Protein AF-A0A0S8GNN4-F1 (afdb_monomer_lite)

Secondary structure (DSSP, 8-state):
---TTSPPTT--SS--HHHHHHHHHHHHHHHHTT-S-TTHHHHHHHHHHHHHHHHHHHHTT-HHHHHHHHHHGGGGTTTT--HHHHHHHHHHHHHHHHHHHHHHHHTPSP--TTTS--HHHHHHHHHHHTT-S-TTGGGG-TTS------HHHHHHHHHHHHHHHHHHHHHHT-TTHHHHHHHHHHHHHHHHHHHHHHTTEE-SS-HHHHHHTT----TTTTHHHHHHHHHHHHHHHHHHHTTT-SS-HHHHHHHHHHHHHHHHHHSSPPHHHHHHH---EEPPPPPP-

pLDDT: mean 90.46, std 10.51, range [43.47, 98.31]

Foldseek 3Di:
DDAQPDADPVGDLADDPVNVVVLVVQLVVCVVVVHPCSLVSLLVVLVVSLVVLLVVCVVVVVVVLNLVLLLQQLQLCPPPNDSVSNSVSSVVNSVSSVVVVSVVRNCPVPPDCVVVVPVVLVVVVVCLVVCVVDPPDSLLDPSPPFPQQPLVNLLSVLLSVLSVQVSVCSVVVPLCVLLVCLQCVLLVLLVVQLCLQPVQWAAPADPVRCVVVVVNDDPQACLSNVLSVVLNCLSCVLVVCPPVDPDDSSVSSSVSSSVSSSSSNPPDDGSNCCSNRPPTDGDRPDPDD

Structure (mmCIF, N/CA/C/O backbone):
data_AF-A0A0S8GNN4-F1
#
_entry.id   AF-A0A0S8GNN4-F1
#
loop_
_atom_site.group_PDB
_atom_site.id
_atom_site.type_symbol
_atom_site.label_atom_id
_atom_site.label_alt_id
_atom_site.label_comp_id
_atom_site.label_asym_id
_atom_site.label_entity_id
_atom_site.label_seq_id
_atom_site.pdbx_PDB_ins_code
_atom_site.Cartn_x
_atom_site.Cartn_y
_atom_site.Cartn_z
_atom_site.occupancy
_atom_site.B_iso_or_equiv
_atom_site.auth_seq_id
_atom_site.auth_comp_id
_atom_site.auth_asym_id
_atom_site.auth_atom_id
_atom_site.pdbx_PDB_model_num
ATOM 1 N N . PRO A 1 1 ? -23.811 -6.336 -27.717 1.00 81.56 1 PRO A N 1
ATOM 2 C CA . PRO A 1 1 ? -22.992 -6.477 -26.484 1.00 81.56 1 PRO A CA 1
ATOM 3 C C . PRO A 1 1 ? -21.562 -6.869 -26.868 1.00 81.56 1 PRO A C 1
ATOM 5 O O . PRO A 1 1 ? -21.395 -7.689 -27.770 1.00 81.56 1 PRO A O 1
ATOM 8 N N . TRP A 1 2 ? -20.552 -6.267 -26.237 1.00 89.12 2 TRP A N 1
ATOM 9 C CA . TRP A 1 2 ? -19.150 -6.636 -26.465 1.00 89.12 2 TRP A CA 1
ATOM 10 C C . TRP A 1 2 ? -18.877 -8.078 -25.992 1.00 89.12 2 TRP A C 1
ATOM 12 O O . TRP A 1 2 ? -19.598 -8.602 -25.143 1.00 89.12 2 TRP A O 1
ATOM 22 N N . ARG A 1 3 ? -17.871 -8.746 -26.566 1.00 90.56 3 ARG A N 1
ATOM 23 C CA . ARG A 1 3 ? -17.426 -10.091 -26.163 1.00 90.56 3 ARG A CA 1
ATOM 24 C C . ARG A 1 3 ? -15.903 -10.136 -26.136 1.00 90.56 3 ARG A C 1
ATOM 26 O O . ARG A 1 3 ? -15.259 -9.479 -26.955 1.00 90.56 3 ARG A O 1
ATOM 33 N N . PHE A 1 4 ? -15.344 -10.947 -25.240 1.00 91.69 4 PHE A N 1
ATOM 34 C CA . PHE A 1 4 ? -13.899 -11.142 -25.158 1.00 91.69 4 PHE A CA 1
ATOM 35 C C . PHE A 1 4 ? -13.310 -11.550 -26.520 1.00 91.69 4 PHE A C 1
ATOM 37 O O . PHE A 1 4 ? -13.878 -12.380 -27.229 1.00 91.69 4 PHE A O 1
ATOM 44 N N . GLY A 1 5 ? -12.185 -10.935 -26.894 1.00 91.44 5 GLY A N 1
ATOM 45 C CA . GLY A 1 5 ? -11.524 -11.133 -28.190 1.00 91.44 5 GLY A CA 1
ATOM 46 C C . GLY A 1 5 ? -12.016 -10.225 -29.325 1.00 91.44 5 GLY A C 1
ATOM 47 O O . GLY A 1 5 ? -11.421 -10.230 -30.399 1.00 91.44 5 GLY A O 1
ATOM 48 N N . LYS A 1 6 ? -13.068 -9.421 -29.118 1.00 94.12 6 LYS A N 1
ATOM 49 C CA . LYS A 1 6 ? -13.464 -8.356 -30.055 1.00 94.12 6 LYS A CA 1
ATOM 50 C C . LYS A 1 6 ? -12.838 -7.014 -29.651 1.00 94.12 6 LYS A C 1
ATOM 52 O O . LYS A 1 6 ? -12.589 -6.808 -28.460 1.00 94.12 6 LYS A O 1
ATOM 57 N N . PRO A 1 7 ? -12.593 -6.089 -30.600 1.00 93.38 7 PRO A N 1
ATOM 58 C CA . PRO A 1 7 ? -12.101 -4.755 -30.266 1.00 93.38 7 PRO A CA 1
ATOM 59 C C . PRO A 1 7 ? -13.066 -4.056 -29.304 1.00 93.38 7 PRO A C 1
ATOM 61 O O . PRO A 1 7 ? -14.285 -4.229 -29.390 1.00 93.38 7 PRO A O 1
ATOM 64 N N . LEU A 1 8 ? -12.511 -3.313 -28.348 1.00 93.19 8 LEU A N 1
ATOM 65 C CA . LEU A 1 8 ? -13.301 -2.511 -27.421 1.00 93.19 8 LEU A CA 1
ATOM 66 C C . LEU A 1 8 ? -13.931 -1.325 -28.170 1.00 93.19 8 LEU A C 1
ATOM 68 O O . LEU A 1 8 ? -13.295 -0.766 -29.064 1.00 93.19 8 LEU A O 1
ATOM 72 N N . PRO A 1 9 ? -15.155 -0.910 -27.802 1.00 92.25 9 PRO A N 1
ATOM 73 C CA . PRO A 1 9 ? -15.885 0.133 -28.525 1.00 92.25 9 PRO A CA 1
ATOM 74 C C . PRO A 1 9 ? -15.213 1.511 -28.453 1.00 92.25 9 PRO A C 1
ATOM 76 O O . PRO A 1 9 ? -15.378 2.310 -29.363 1.00 92.25 9 PRO A O 1
ATOM 79 N N . LEU A 1 10 ? -14.445 1.779 -27.392 1.00 93.69 10 LEU A N 1
ATOM 80 C CA . LEU A 1 10 ? -13.721 3.040 -27.186 1.00 93.69 10 LEU A CA 1
ATOM 81 C C . LEU A 1 10 ? -12.248 2.962 -27.619 1.00 93.69 10 LEU A C 1
ATOM 83 O O . LEU A 1 10 ? -11.465 3.848 -27.295 1.00 93.69 10 LEU A O 1
ATOM 87 N N . GLY A 1 11 ? -11.867 1.903 -28.335 1.00 94.12 11 GLY A N 1
ATOM 88 C CA . GLY A 1 11 ? -10.494 1.683 -28.772 1.00 94.12 11 GLY A CA 1
ATOM 89 C C . GLY A 1 11 ? -9.673 0.776 -27.845 1.00 94.12 11 GLY A C 1
ATOM 90 O O . GLY A 1 11 ? -10.156 0.299 -26.813 1.00 94.12 11 GLY A O 1
ATOM 91 N N . PRO A 1 12 ? -8.438 0.453 -28.256 1.00 94.38 12 PRO A N 1
ATOM 92 C CA . PRO A 1 12 ? -7.569 -0.485 -27.561 1.00 94.38 12 PRO A CA 1
ATOM 93 C C . PRO A 1 12 ? -7.047 0.098 -26.243 1.00 94.38 12 PRO A C 1
ATOM 95 O O . PRO A 1 12 ? -6.698 1.264 -26.141 1.00 94.38 12 PRO A O 1
ATOM 98 N N . VAL A 1 13 ? -6.969 -0.761 -25.230 1.00 93.81 13 VAL A N 1
ATOM 99 C CA . VAL A 1 13 ? -6.397 -0.465 -23.899 1.00 93.81 13 VAL A CA 1
ATOM 100 C C . VAL A 1 13 ? -4.964 -0.991 -23.743 1.00 93.81 13 VAL A C 1
ATOM 102 O O . VAL A 1 13 ? -4.378 -0.914 -22.668 1.00 93.81 13 VAL A O 1
ATOM 105 N N . HIS A 1 14 ? -4.426 -1.578 -24.809 1.00 94.19 14 HIS A N 1
ATOM 106 C CA . HIS A 1 14 ? -3.069 -2.098 -24.905 1.00 94.19 14 HIS A CA 1
ATOM 107 C C . HIS A 1 14 ? -2.317 -1.323 -25.983 1.00 94.19 14 HIS A C 1
ATOM 109 O O . HIS A 1 14 ? -2.940 -0.753 -26.877 1.00 94.19 14 HIS A O 1
ATOM 115 N N . LEU A 1 15 ? -0.991 -1.363 -25.902 1.00 95.44 15 LEU A N 1
ATOM 116 C CA . LEU A 1 15 ? -0.087 -0.802 -26.894 1.00 95.44 15 LEU A CA 1
ATOM 117 C C . LEU A 1 15 ? -0.423 -1.290 -28.302 1.00 95.44 15 LEU A C 1
ATOM 119 O O . LEU A 1 15 ? -0.449 -2.498 -28.558 1.00 95.44 15 LEU A O 1
ATOM 123 N N . VAL A 1 16 ? -0.641 -0.341 -29.206 1.00 96.62 16 VAL A N 1
ATOM 124 C CA . VAL A 1 16 ? -0.813 -0.593 -30.638 1.00 96.62 16 VAL A CA 1
ATOM 125 C C . VAL A 1 16 ? 0.427 -0.189 -31.429 1.00 96.62 16 VAL A C 1
ATOM 127 O O . VAL A 1 16 ? 1.313 0.503 -30.941 1.00 96.62 16 VAL A O 1
ATOM 130 N N . TRP A 1 17 ? 0.495 -0.595 -32.696 1.00 96.50 17 TRP A N 1
ATOM 131 C CA . TRP A 1 17 ? 1.616 -0.247 -33.576 1.00 96.50 17 TRP A CA 1
ATOM 132 C C . TRP A 1 17 ? 1.835 1.263 -33.729 1.00 96.50 17 TRP A C 1
ATOM 134 O O . TRP A 1 17 ? 2.973 1.693 -33.884 1.00 96.50 17 TRP A O 1
ATOM 144 N N . VAL A 1 18 ? 0.769 2.066 -33.640 1.00 97.06 18 VAL A N 1
ATOM 145 C CA . VAL A 1 18 ? 0.865 3.535 -33.660 1.00 97.06 18 VAL A CA 1
ATOM 146 C C . VAL A 1 18 ? 1.665 4.044 -32.461 1.00 97.06 18 VAL A C 1
ATOM 148 O O . VAL A 1 18 ? 2.547 4.877 -32.633 1.00 97.06 18 VAL A O 1
ATOM 151 N N . ASP A 1 19 ? 1.427 3.490 -31.272 1.00 96.69 19 ASP A N 1
ATOM 152 C CA . ASP A 1 19 ? 2.171 3.832 -30.059 1.00 96.69 19 ASP A CA 1
ATOM 153 C C . ASP A 1 19 ? 3.659 3.506 -30.214 1.00 96.69 19 ASP A C 1
ATOM 155 O O . ASP A 1 19 ? 4.520 4.323 -29.893 1.00 96.69 19 ASP A O 1
ATOM 159 N N . LEU A 1 20 ? 3.966 2.327 -30.767 1.00 95.75 20 LEU A N 1
ATOM 160 C CA . LEU A 1 20 ? 5.343 1.911 -31.028 1.00 95.75 20 LEU A CA 1
ATOM 161 C C . LEU A 1 20 ? 6.033 2.836 -32.038 1.00 95.75 20 LEU A C 1
ATOM 163 O O . LEU A 1 20 ? 7.201 3.168 -31.855 1.00 95.75 20 LEU A O 1
ATOM 167 N N . ALA A 1 21 ? 5.319 3.276 -33.077 1.00 97.69 21 ALA A N 1
ATOM 168 C CA . ALA A 1 21 ? 5.843 4.222 -34.057 1.00 97.69 21 ALA A CA 1
ATOM 169 C C . ALA A 1 21 ? 6.133 5.593 -33.426 1.00 97.69 21 ALA A C 1
ATOM 171 O O . ALA A 1 21 ? 7.185 6.170 -33.692 1.00 97.69 21 ALA A O 1
ATOM 172 N N . VAL A 1 22 ? 5.246 6.088 -32.554 1.00 97.81 22 VAL A N 1
ATOM 173 C CA . VAL A 1 22 ? 5.450 7.349 -31.821 1.00 97.81 22 VAL A CA 1
ATOM 174 C C . VAL A 1 22 ? 6.657 7.247 -30.891 1.00 97.81 22 VAL A C 1
ATOM 176 O O . VAL A 1 22 ? 7.541 8.099 -30.948 1.00 97.81 22 VAL A O 1
ATOM 179 N N . VAL A 1 23 ? 6.742 6.190 -30.076 1.00 97.44 23 VAL A N 1
ATOM 180 C CA . VAL A 1 23 ? 7.890 5.973 -29.180 1.00 97.44 23 VAL A CA 1
ATOM 181 C C . VAL A 1 23 ? 9.179 5.812 -29.983 1.00 97.44 23 VAL A C 1
ATOM 183 O O . VAL A 1 23 ? 10.174 6.445 -29.653 1.00 97.44 23 VAL A O 1
ATOM 186 N N . GLY A 1 24 ? 9.155 5.0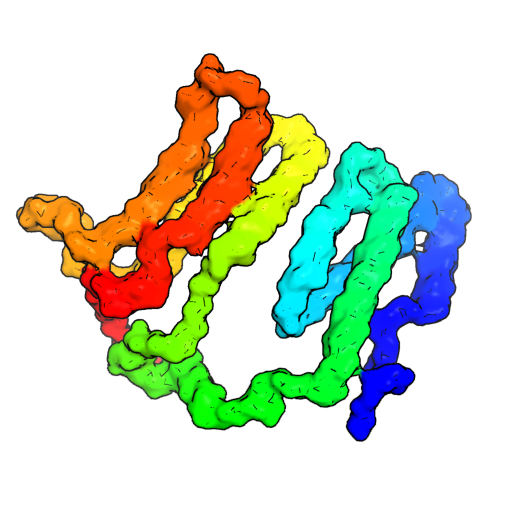40 -31.073 1.00 97.19 24 GLY A N 1
ATOM 187 C CA . GLY A 1 24 ? 10.302 4.857 -31.961 1.00 97.19 24 GLY A CA 1
ATOM 188 C C . GLY A 1 24 ? 10.779 6.167 -32.589 1.00 97.19 24 GLY A C 1
ATOM 189 O O . GLY A 1 24 ? 11.976 6.441 -32.581 1.00 97.19 24 GLY A O 1
ATOM 190 N N . ALA A 1 25 ? 9.860 7.013 -33.063 1.00 97.88 25 ALA A N 1
ATOM 191 C CA . ALA A 1 25 ? 10.191 8.334 -33.595 1.00 97.88 25 ALA A CA 1
ATOM 192 C C . ALA A 1 25 ? 10.804 9.250 -32.522 1.00 97.88 25 ALA A C 1
ATOM 194 O O . ALA A 1 25 ? 11.801 9.916 -32.790 1.00 97.88 25 ALA A O 1
ATOM 195 N N . LEU A 1 26 ? 10.264 9.245 -31.298 1.00 97.12 26 LEU A N 1
ATOM 196 C CA . LEU A 1 26 ? 10.821 10.006 -30.173 1.00 97.12 26 LEU A CA 1
ATOM 197 C C . LEU A 1 26 ? 12.205 9.492 -29.756 1.00 97.12 26 LEU A C 1
ATOM 199 O O . LEU A 1 26 ? 13.094 10.287 -29.464 1.00 97.12 26 LEU A O 1
ATOM 203 N N . THR A 1 27 ? 12.408 8.177 -29.754 1.00 96.06 27 THR A N 1
ATOM 204 C CA . THR A 1 27 ? 13.703 7.547 -29.478 1.00 96.06 27 THR A CA 1
ATOM 205 C C . THR A 1 27 ? 14.735 7.901 -30.551 1.00 96.06 27 THR A C 1
ATOM 207 O O . THR A 1 27 ? 15.857 8.269 -30.211 1.00 96.06 27 THR A O 1
ATOM 210 N N . LEU A 1 28 ? 14.362 7.869 -31.836 1.00 96.62 28 LEU A N 1
ATOM 211 C CA . LEU A 1 28 ? 15.229 8.309 -32.937 1.00 96.62 28 LEU A CA 1
ATOM 212 C C . LEU A 1 28 ? 15.561 9.802 -32.842 1.00 96.62 28 LEU A C 1
ATOM 214 O O . LEU A 1 28 ? 16.705 10.190 -33.067 1.00 96.62 28 LEU A O 1
ATOM 218 N N . LEU A 1 29 ? 14.589 10.632 -32.459 1.00 96.25 29 LEU A N 1
ATOM 219 C CA . LEU A 1 29 ? 14.815 12.052 -32.207 1.00 96.25 29 LEU A CA 1
ATOM 220 C C . LEU A 1 29 ? 15.822 12.253 -31.063 1.00 96.25 29 LEU A C 1
ATOM 222 O O . LEU A 1 29 ? 16.772 13.012 -31.223 1.00 96.25 29 LEU A O 1
ATOM 226 N N . MET A 1 30 ? 15.671 11.543 -29.940 1.00 95.94 30 MET A N 1
ATOM 227 C CA . MET A 1 30 ? 16.633 11.601 -28.828 1.00 95.94 30 MET A CA 1
ATOM 228 C C . MET A 1 30 ? 18.035 11.157 -29.251 1.00 95.94 30 MET A C 1
ATOM 230 O O . MET A 1 30 ? 19.014 11.786 -28.858 1.00 95.94 30 MET A O 1
ATOM 234 N N . TYR A 1 31 ? 18.127 10.123 -30.090 1.00 95.62 31 TYR A N 1
ATOM 235 C CA . TYR A 1 31 ? 19.393 9.679 -30.668 1.00 95.62 31 TYR A CA 1
ATOM 236 C C . TYR A 1 31 ? 20.033 10.764 -31.546 1.00 95.62 31 TYR A C 1
ATOM 238 O O . TYR A 1 31 ? 21.230 10.994 -31.449 1.00 95.62 31 TYR A O 1
ATOM 246 N N . SER A 1 32 ? 19.243 11.488 -32.349 1.00 95.19 32 SER A N 1
ATOM 247 C CA . SER A 1 32 ? 19.757 12.546 -33.236 1.00 95.19 32 SER A CA 1
ATOM 248 C C . SER A 1 32 ? 20.310 13.780 -32.513 1.00 95.19 32 SER A C 1
ATOM 250 O O . SER A 1 32 ? 21.057 14.549 -33.109 1.00 95.19 32 SER A O 1
ATOM 252 N N . VAL A 1 33 ? 19.944 13.977 -31.243 1.00 95.06 33 VAL A N 1
ATOM 253 C CA . VAL A 1 33 ? 20.406 15.101 -30.409 1.00 95.06 33 VAL A CA 1
ATOM 254 C C . VAL A 1 33 ? 21.622 14.688 -29.554 1.00 95.06 33 VAL A C 1
ATOM 256 O O . VAL A 1 33 ? 22.009 15.419 -28.649 1.00 95.06 33 VAL A O 1
ATOM 259 N N . ASP A 1 34 ? 22.222 13.516 -29.813 1.00 87.69 34 ASP A N 1
ATOM 260 C CA . ASP A 1 34 ? 23.338 12.938 -29.039 1.00 87.69 34 ASP A CA 1
ATOM 261 C C . ASP A 1 34 ? 23.069 12.904 -27.521 1.00 87.69 34 ASP A C 1
ATOM 263 O O . ASP A 1 34 ? 23.965 13.016 -26.680 1.00 87.69 34 ASP A O 1
ATOM 267 N N . MET A 1 35 ? 21.800 12.734 -27.141 1.00 84.19 35 MET A N 1
ATOM 268 C CA . MET A 1 35 ? 21.418 12.620 -25.740 1.00 84.19 35 MET A CA 1
ATOM 269 C C . MET A 1 35 ? 21.773 11.222 -25.231 1.00 84.19 35 MET A C 1
ATOM 271 O O . MET A 1 35 ? 21.308 10.219 -25.769 1.00 84.19 35 MET A O 1
ATOM 275 N N . PHE A 1 36 ? 22.507 11.147 -24.118 1.00 87.31 36 PHE A N 1
ATOM 276 C CA . PHE A 1 36 ? 22.907 9.895 -23.451 1.00 87.31 36 PHE A CA 1
ATOM 277 C C . PHE A 1 36 ? 21.738 9.022 -22.937 1.00 87.31 36 PHE A C 1
ATOM 279 O O . PHE A 1 36 ? 21.972 7.984 -22.325 1.00 8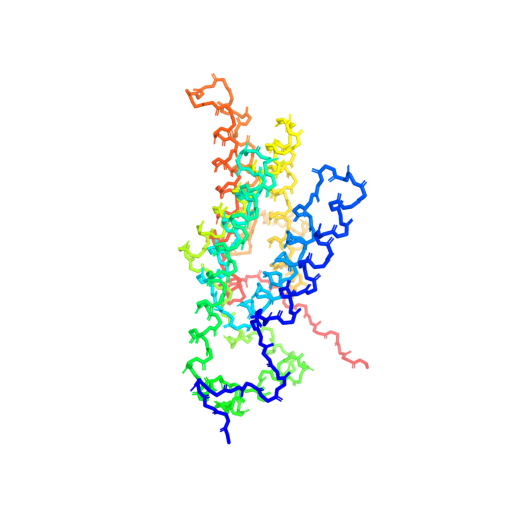7.31 36 PHE A O 1
ATOM 286 N N . TYR A 1 37 ? 20.484 9.421 -23.166 1.00 91.94 37 TYR A N 1
ATOM 287 C CA . TYR A 1 37 ? 19.288 8.856 -22.541 1.00 91.94 37 TYR A CA 1
ATOM 288 C C . TYR A 1 37 ? 18.207 8.474 -23.564 1.00 91.94 37 TYR A C 1
ATOM 290 O O . TYR A 1 37 ? 17.041 8.871 -23.463 1.00 91.94 37 TYR A O 1
ATOM 298 N N . VAL A 1 38 ? 18.606 7.699 -24.568 1.00 95.69 38 VAL A N 1
ATOM 299 C CA . VAL A 1 38 ? 17.769 7.267 -25.702 1.00 95.69 38 VAL A CA 1
ATOM 300 C C . VAL A 1 38 ? 16.556 6.431 -25.247 1.00 95.69 38 VAL A C 1
ATOM 302 O O . VAL A 1 38 ? 15.518 6.408 -25.911 1.00 95.69 38 VAL A O 1
ATOM 305 N N . GLU A 1 39 ? 16.639 5.790 -24.079 1.00 95.81 39 GLU A N 1
ATOM 306 C CA . GLU A 1 39 ? 15.595 4.947 -23.488 1.00 95.81 39 GLU A CA 1
ATOM 307 C C . GLU A 1 39 ? 14.470 5.737 -22.788 1.00 95.81 39 GLU A C 1
ATOM 309 O O . GLU A 1 39 ? 13.404 5.172 -22.521 1.00 95.81 39 GLU A O 1
ATOM 314 N N . LEU A 1 40 ? 14.655 7.034 -22.495 1.00 95.56 40 LEU A N 1
ATOM 315 C CA . LEU A 1 40 ? 13.687 7.828 -21.719 1.00 95.56 40 LEU A CA 1
ATOM 316 C C . LEU A 1 40 ? 12.279 7.893 -22.330 1.00 95.56 40 LEU A C 1
ATOM 318 O O . LEU A 1 40 ? 11.319 7.738 -21.566 1.00 95.56 40 LEU A O 1
ATOM 322 N N . PRO A 1 41 ? 12.089 8.079 -23.653 1.00 97.12 41 PRO A N 1
ATOM 323 C CA . PRO A 1 41 ? 10.752 8.061 -24.243 1.00 97.12 41 PRO A CA 1
ATOM 324 C C . PRO A 1 41 ? 10.019 6.740 -23.984 1.00 97.12 41 PRO A C 1
ATOM 326 O O . PRO A 1 41 ? 8.853 6.744 -23.602 1.00 97.12 41 PRO A O 1
ATOM 329 N N . ALA A 1 42 ? 10.711 5.605 -24.103 1.00 97.31 42 ALA A N 1
ATOM 330 C CA . ALA A 1 42 ? 10.112 4.295 -23.860 1.00 97.31 42 ALA A CA 1
ATOM 331 C C . ALA A 1 42 ? 9.791 4.074 -22.371 1.00 97.31 42 ALA A C 1
ATOM 333 O O . ALA A 1 42 ? 8.705 3.601 -22.034 1.00 97.31 42 ALA A O 1
ATOM 334 N N . ILE A 1 43 ? 10.704 4.463 -21.473 1.00 97.25 43 ILE A N 1
ATOM 335 C CA . ILE A 1 43 ? 10.516 4.367 -20.017 1.00 97.25 43 ILE A CA 1
ATOM 336 C C . ILE A 1 43 ? 9.323 5.212 -19.560 1.00 97.25 43 ILE A C 1
ATOM 338 O O . ILE A 1 43 ? 8.435 4.707 -18.872 1.00 97.25 43 ILE A O 1
ATOM 342 N N . THR A 1 44 ? 9.278 6.488 -19.955 1.00 96.69 44 THR A N 1
ATOM 343 C CA . THR A 1 44 ? 8.197 7.418 -19.577 1.00 96.69 44 THR A CA 1
ATOM 344 C C . THR A 1 44 ? 6.844 6.937 -20.085 1.00 96.69 44 THR A C 1
ATOM 346 O O . THR A 1 44 ? 5.856 6.952 -19.346 1.00 96.69 44 THR A O 1
ATOM 349 N N . PHE A 1 45 ? 6.812 6.427 -21.313 1.00 97.19 45 PHE A N 1
ATOM 350 C CA . PHE A 1 45 ? 5.611 5.877 -21.915 1.00 97.19 45 PHE A CA 1
ATOM 351 C C . PHE A 1 45 ? 5.103 4.626 -21.179 1.00 97.19 45 PHE A C 1
ATOM 353 O O . PHE A 1 45 ? 3.934 4.573 -20.787 1.00 97.19 45 PHE A O 1
ATOM 360 N N . LEU A 1 46 ? 5.976 3.650 -20.898 1.00 97.75 46 LEU A N 1
ATOM 361 C CA . LEU A 1 46 ? 5.606 2.446 -20.140 1.00 97.75 46 LEU A CA 1
ATOM 362 C C . LEU A 1 46 ? 5.154 2.771 -18.712 1.00 97.75 46 LEU A C 1
ATOM 364 O O . LEU A 1 46 ? 4.182 2.180 -18.235 1.00 97.75 46 LEU A O 1
ATOM 368 N N . LEU A 1 47 ? 5.806 3.725 -18.041 1.00 97.44 47 LEU A N 1
ATOM 369 C CA . LEU A 1 47 ? 5.392 4.193 -16.716 1.00 97.44 47 LEU A CA 1
ATOM 370 C C . LEU A 1 47 ? 3.970 4.762 -16.734 1.00 97.44 47 LEU A C 1
ATOM 372 O O . LEU A 1 47 ? 3.170 4.408 -15.865 1.00 97.44 47 LEU A O 1
ATOM 376 N N . GLY A 1 48 ? 3.629 5.577 -17.738 1.00 96.81 48 GLY A N 1
ATOM 377 C CA . GLY A 1 48 ? 2.273 6.102 -17.917 1.00 96.81 48 GLY A CA 1
ATOM 378 C C . GLY A 1 48 ? 1.232 4.987 -18.065 1.00 96.81 48 GLY A C 1
ATOM 379 O O . GLY A 1 48 ? 0.212 4.984 -17.369 1.00 96.81 48 GLY A O 1
ATOM 380 N N . PHE A 1 49 ? 1.518 3.979 -18.894 1.00 96.00 49 PHE A N 1
ATOM 381 C CA . PHE A 1 49 ? 0.632 2.821 -19.057 1.00 96.00 49 PHE A CA 1
ATOM 382 C C . PHE A 1 49 ? 0.481 2.010 -17.769 1.00 96.00 49 PHE A C 1
ATOM 384 O O . PHE A 1 49 ? -0.646 1.683 -17.383 1.00 96.00 49 PHE A O 1
ATOM 391 N N . ILE A 1 50 ? 1.584 1.688 -17.091 1.00 97.62 50 ILE A N 1
ATOM 392 C CA . ILE A 1 50 ? 1.559 0.927 -15.834 1.00 97.62 50 ILE A CA 1
ATOM 393 C C . ILE A 1 50 ? 0.788 1.698 -14.760 1.00 97.62 50 ILE A C 1
ATOM 395 O O . ILE A 1 50 ? -0.010 1.095 -14.042 1.00 97.62 50 ILE A O 1
ATOM 399 N N . PHE A 1 51 ? 0.946 3.021 -14.685 1.00 97.25 51 PHE A N 1
ATOM 400 C CA . PHE A 1 51 ? 0.190 3.868 -13.765 1.00 97.25 51 PHE A CA 1
ATOM 401 C C . PHE A 1 51 ? -1.323 3.790 -14.020 1.00 97.25 51 PHE A C 1
ATOM 403 O O . PHE A 1 51 ? -2.096 3.529 -13.094 1.00 97.25 51 PHE A O 1
ATOM 410 N N . CYS A 1 52 ? -1.756 3.908 -15.279 1.00 96.56 52 CYS A N 1
ATOM 411 C CA . CYS A 1 52 ? -3.162 3.726 -15.650 1.00 96.56 52 CYS A CA 1
ATOM 412 C C . CYS A 1 52 ? -3.686 2.325 -15.279 1.00 96.56 52 CYS A 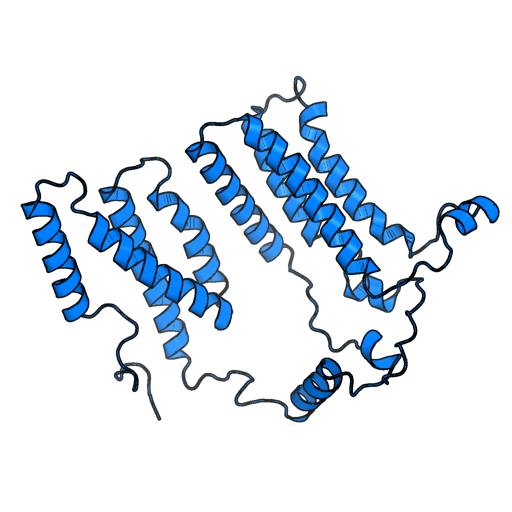C 1
ATOM 414 O O . CYS A 1 52 ? -4.793 2.194 -14.751 1.00 96.56 52 CYS A O 1
ATOM 416 N N . HIS A 1 53 ? -2.885 1.274 -15.486 1.00 95.94 53 HIS A N 1
ATOM 417 C CA . HIS A 1 53 ? -3.254 -0.092 -15.097 1.00 95.94 53 HIS A CA 1
ATOM 418 C C . HIS A 1 53 ? -3.333 -0.274 -13.576 1.00 95.94 53 HIS A C 1
ATOM 420 O O . HIS A 1 53 ? -4.232 -0.961 -13.093 1.00 95.94 53 HIS A O 1
ATOM 426 N N . LEU A 1 54 ? -2.442 0.357 -12.805 1.00 96.69 54 LEU A N 1
ATOM 427 C CA . LEU A 1 54 ? -2.505 0.355 -11.342 1.00 96.69 54 LEU A CA 1
ATOM 428 C C . LEU A 1 54 ? -3.821 0.965 -10.853 1.00 96.69 54 LEU A C 1
ATOM 430 O O . LEU A 1 54 ? -4.502 0.350 -10.029 1.00 96.69 54 LEU A O 1
ATOM 434 N N . LEU A 1 55 ? -4.225 2.115 -11.404 1.00 96.19 55 LEU A N 1
ATOM 435 C CA . LEU A 1 55 ? -5.523 2.726 -11.100 1.00 96.19 55 LEU A CA 1
ATOM 436 C C . LEU A 1 55 ? -6.681 1.793 -11.469 1.00 96.19 55 LEU A C 1
ATOM 438 O O . LEU A 1 55 ? -7.583 1.575 -10.656 1.00 96.19 55 LEU A O 1
ATOM 442 N N . ALA A 1 56 ? -6.629 1.169 -12.648 1.00 94.69 56 ALA A N 1
ATOM 443 C CA . ALA A 1 56 ? -7.632 0.192 -13.059 1.00 94.69 56 ALA A CA 1
ATOM 444 C C . ALA A 1 56 ? -7.706 -1.006 -12.092 1.00 94.69 56 ALA A C 1
ATOM 446 O O . ALA A 1 56 ? -8.802 -1.451 -11.747 1.00 94.69 56 ALA A O 1
ATOM 447 N N . PHE A 1 57 ? -6.579 -1.515 -11.587 1.00 95.69 57 PHE A N 1
ATOM 448 C CA . PHE A 1 57 ? -6.564 -2.613 -10.613 1.00 95.69 57 PHE A CA 1
ATOM 449 C C . PHE A 1 57 ? -7.075 -2.218 -9.231 1.00 95.69 57 PHE A C 1
ATOM 451 O O . PHE A 1 57 ? -7.732 -3.039 -8.584 1.00 95.69 57 PHE A O 1
ATOM 458 N N . ILE A 1 58 ? -6.847 -0.975 -8.799 1.00 94.00 58 ILE A N 1
ATOM 459 C CA . ILE A 1 58 ? -7.455 -0.429 -7.578 1.00 94.00 58 ILE A CA 1
ATOM 460 C C . ILE A 1 58 ? -8.980 -0.405 -7.730 1.00 94.00 58 ILE A C 1
ATOM 462 O O . ILE A 1 58 ? -9.694 -0.956 -6.888 1.00 94.00 58 ILE A O 1
ATOM 466 N N . LEU A 1 59 ? -9.482 0.161 -8.833 1.00 91.62 59 LEU A N 1
ATOM 467 C CA . LEU A 1 59 ? -10.920 0.279 -9.098 1.00 91.62 59 LEU A CA 1
ATOM 468 C C . LEU A 1 59 ? -11.598 -1.090 -9.242 1.00 91.62 59 LEU A C 1
ATOM 470 O O . LEU A 1 59 ? -12.678 -1.317 -8.698 1.00 91.62 59 LEU A O 1
ATOM 474 N N . THR A 1 60 ? -10.935 -2.032 -9.914 1.00 91.06 60 THR A N 1
ATOM 475 C CA . THR A 1 60 ? -11.444 -3.397 -10.139 1.00 91.06 60 THR A CA 1
ATOM 476 C C . THR A 1 60 ? -11.134 -4.370 -8.996 1.00 91.06 60 THR A C 1
ATOM 478 O O . THR A 1 60 ? -11.493 -5.544 -9.072 1.00 91.06 60 THR A O 1
ATOM 481 N N . ARG A 1 61 ? -10.497 -3.899 -7.911 1.00 91.62 61 ARG A N 1
ATOM 482 C CA . ARG A 1 61 ? -10.140 -4.678 -6.707 1.00 91.62 61 ARG A CA 1
ATOM 483 C C . ARG A 1 61 ? -9.292 -5.925 -6.993 1.00 91.62 61 ARG A C 1
ATOM 485 O O . ARG A 1 61 ? -9.366 -6.925 -6.275 1.00 91.62 61 ARG A O 1
ATOM 492 N N . GLN A 1 62 ? -8.441 -5.864 -8.012 1.00 94.44 62 GLN A N 1
ATOM 493 C CA . GLN A 1 62 ? -7.546 -6.954 -8.401 1.00 94.44 62 GLN A CA 1
ATOM 494 C C . GLN A 1 62 ? -6.256 -6.954 -7.572 1.00 94.44 62 GLN A C 1
ATOM 496 O O . GLN A 1 62 ? -5.167 -6.655 -8.059 1.00 94.44 62 GLN A O 1
ATOM 501 N N . PHE A 1 63 ? -6.389 -7.320 -6.294 1.00 94.94 63 PHE A N 1
ATOM 502 C CA . PHE A 1 63 ? -5.322 -7.188 -5.297 1.00 94.94 63 PHE A CA 1
ATOM 503 C C . PHE A 1 63 ? -4.005 -7.878 -5.690 1.00 94.94 63 PHE A C 1
ATOM 505 O O . PHE A 1 63 ? -2.942 -7.306 -5.492 1.00 94.94 63 PHE A O 1
ATOM 512 N N . VAL A 1 64 ? -4.057 -9.082 -6.272 1.00 96.69 64 VAL A N 1
ATOM 513 C CA . VAL A 1 64 ? -2.841 -9.844 -6.615 1.00 96.69 64 VAL A CA 1
ATOM 514 C C . VAL A 1 64 ? -2.007 -9.127 -7.679 1.00 96.69 64 VAL A C 1
ATOM 516 O O . VAL A 1 64 ? -0.811 -8.942 -7.484 1.00 96.69 64 VAL A O 1
ATOM 519 N N . PHE A 1 65 ? -2.629 -8.683 -8.776 1.00 97.25 65 PHE A N 1
ATOM 520 C CA . PHE A 1 65 ? -1.914 -7.978 -9.845 1.00 97.25 65 PHE A CA 1
ATOM 521 C C . PHE A 1 65 ? -1.346 -6.649 -9.353 1.00 97.25 65 PHE A C 1
ATOM 523 O O . PHE A 1 65 ? -0.189 -6.343 -9.625 1.00 97.25 65 PHE A O 1
ATOM 530 N N . PHE A 1 66 ? -2.130 -5.913 -8.561 1.00 97.12 66 PHE A N 1
ATOM 531 C CA . PHE A 1 66 ? -1.704 -4.666 -7.934 1.00 97.12 66 PHE A CA 1
ATOM 532 C C . PHE A 1 66 ? -0.473 -4.847 -7.034 1.00 97.12 66 PHE A C 1
ATOM 534 O O . PHE A 1 66 ? 0.506 -4.119 -7.179 1.00 97.12 66 PHE A O 1
ATOM 541 N N . VAL A 1 67 ? -0.490 -5.840 -6.138 1.00 97.25 67 VAL A N 1
ATOM 542 C CA . VAL A 1 67 ? 0.630 -6.102 -5.220 1.00 97.25 67 VAL A CA 1
ATOM 543 C C . VAL A 1 67 ? 1.890 -6.500 -5.978 1.00 97.25 67 VAL A C 1
ATOM 545 O O . VAL A 1 67 ? 2.954 -5.973 -5.672 1.00 97.25 67 VAL A O 1
ATOM 548 N N . VAL A 1 68 ? 1.786 -7.399 -6.963 1.00 97.69 68 VAL A N 1
ATOM 549 C CA . VAL A 1 68 ? 2.954 -7.833 -7.749 1.00 97.69 68 VAL A CA 1
ATOM 550 C C . VAL A 1 68 ? 3.578 -6.650 -8.487 1.00 97.69 68 VAL A C 1
ATOM 552 O O . VAL A 1 68 ? 4.794 -6.484 -8.433 1.00 97.69 68 VAL A O 1
ATOM 555 N N . LEU A 1 69 ? 2.758 -5.790 -9.104 1.00 97.62 69 LEU A N 1
ATOM 556 C CA . LEU A 1 69 ? 3.253 -4.582 -9.762 1.00 97.62 69 LEU A CA 1
ATOM 557 C C . LEU A 1 69 ? 3.976 -3.655 -8.787 1.00 97.62 69 LEU A C 1
ATOM 559 O O . LEU A 1 69 ? 5.089 -3.229 -9.074 1.00 97.62 69 LEU A O 1
ATOM 563 N N . LEU A 1 70 ? 3.382 -3.365 -7.627 1.00 97.38 70 LEU A N 1
ATOM 564 C CA . LEU A 1 70 ? 4.019 -2.489 -6.644 1.00 97.38 70 LEU A CA 1
ATOM 565 C C . LEU A 1 70 ? 5.273 -3.101 -6.020 1.00 97.38 70 LEU A C 1
ATOM 567 O O . LEU A 1 70 ? 6.160 -2.356 -5.619 1.00 97.38 70 LEU A O 1
ATOM 571 N N . PHE A 1 71 ? 5.353 -4.425 -5.903 1.00 97.69 71 PHE A N 1
ATOM 572 C CA . PHE A 1 71 ? 6.534 -5.085 -5.355 1.00 97.69 71 PHE A CA 1
ATOM 573 C C . PHE A 1 71 ? 7.699 -5.062 -6.348 1.00 97.69 71 PHE A C 1
ATOM 575 O O . PHE A 1 71 ? 8.841 -4.845 -5.955 1.00 97.69 71 PHE A O 1
ATOM 582 N N . ALA A 1 72 ? 7.415 -5.247 -7.636 1.00 97.69 72 ALA A N 1
ATOM 583 C CA . ALA A 1 72 ? 8.440 -5.296 -8.670 1.00 97.69 72 ALA A CA 1
ATOM 584 C C . ALA A 1 72 ? 8.765 -3.920 -9.288 1.00 97.69 72 ALA A C 1
ATOM 586 O O . ALA A 1 72 ? 9.842 -3.762 -9.851 1.00 97.69 72 ALA A O 1
ATOM 587 N N . ALA A 1 73 ? 7.913 -2.899 -9.135 1.00 97.25 73 ALA A N 1
ATOM 588 C CA . ALA A 1 73 ? 8.184 -1.542 -9.624 1.00 97.25 73 ALA A CA 1
ATOM 589 C C . ALA A 1 73 ? 9.508 -0.934 -9.113 1.00 97.25 73 ALA A C 1
ATOM 591 O O . ALA A 1 73 ? 10.237 -0.377 -9.932 1.00 97.25 73 ALA A O 1
ATOM 592 N N . PRO A 1 74 ? 9.902 -1.076 -7.833 1.00 97.38 74 PRO A N 1
ATOM 593 C CA . PRO A 1 74 ? 11.196 -0.582 -7.364 1.00 97.38 74 PRO A CA 1
ATOM 594 C C . PRO A 1 74 ? 12.414 -1.226 -8.040 1.00 97.38 74 PRO A C 1
ATOM 596 O O . PRO A 1 74 ? 13.478 -0.616 -8.059 1.00 97.38 74 PRO A O 1
ATOM 599 N N . LEU A 1 75 ? 12.268 -2.413 -8.647 1.00 96.81 75 LEU A N 1
ATOM 600 C CA . LEU A 1 75 ? 13.352 -3.070 -9.392 1.00 96.81 75 LEU A CA 1
ATOM 601 C C . LEU A 1 75 ? 13.754 -2.311 -10.666 1.00 96.81 75 LEU A C 1
ATOM 603 O O . LEU A 1 75 ? 14.758 -2.631 -11.292 1.00 96.81 75 LEU A O 1
ATOM 607 N N . THR A 1 76 ? 12.967 -1.308 -11.062 1.00 96.50 76 THR A N 1
ATOM 608 C CA . THR A 1 76 ? 13.316 -0.404 -12.163 1.00 96.50 76 THR A CA 1
ATOM 609 C C . THR A 1 76 ? 14.491 0.509 -11.824 1.00 96.50 76 THR A C 1
ATOM 611 O O . THR A 1 76 ? 15.212 0.913 -12.727 1.00 96.50 76 THR A O 1
ATOM 614 N N . SER A 1 77 ? 14.717 0.817 -10.545 1.00 94.62 77 SER A N 1
ATOM 615 C CA . SER A 1 77 ? 15.843 1.640 -10.089 1.00 94.62 77 SER A CA 1
ATOM 616 C C . SER A 1 77 ? 16.816 0.858 -9.205 1.00 94.62 77 SER A C 1
ATOM 618 O O . SER A 1 77 ? 18.031 0.999 -9.344 1.00 94.62 77 SER A O 1
ATOM 620 N N . TYR A 1 78 ? 16.303 -0.003 -8.327 1.00 94.31 78 TYR A N 1
ATOM 621 C CA . TYR A 1 78 ? 17.091 -0.819 -7.408 1.00 94.31 78 TYR A CA 1
ATOM 622 C C . TYR A 1 78 ? 17.432 -2.196 -8.006 1.00 94.31 78 TYR A C 1
ATOM 624 O O . TYR A 1 78 ? 16.532 -2.860 -8.518 1.00 94.31 78 TYR A O 1
ATOM 632 N N . PRO A 1 79 ? 18.664 -2.725 -7.864 1.00 93.19 79 PRO A N 1
ATOM 633 C CA . PRO A 1 79 ? 19.865 -2.110 -7.284 1.00 93.19 79 PRO A CA 1
ATOM 634 C C . PRO A 1 79 ? 20.809 -1.464 -8.318 1.00 93.19 79 PRO A C 1
ATOM 636 O O . PRO A 1 79 ? 21.880 -0.996 -7.947 1.00 93.19 79 PRO A O 1
ATOM 639 N N . PHE A 1 80 ? 20.477 -1.491 -9.612 1.00 90.31 80 PHE A N 1
ATOM 640 C CA . PHE A 1 80 ? 21.465 -1.263 -10.675 1.00 90.31 80 PHE A CA 1
ATOM 641 C C . PHE A 1 80 ? 21.506 0.168 -11.239 1.00 90.31 80 PHE A C 1
ATOM 643 O O . PHE A 1 80 ? 22.509 0.528 -11.843 1.00 90.31 80 PHE A O 1
ATOM 650 N N . MET A 1 81 ? 20.447 0.975 -11.071 1.00 92.19 81 MET A N 1
ATOM 651 C CA . MET A 1 81 ? 20.276 2.299 -11.710 1.00 92.19 81 MET A CA 1
ATOM 652 C C . MET A 1 81 ? 20.597 2.344 -13.224 1.00 92.19 81 MET A C 1
ATOM 654 O O . MET A 1 81 ? 20.987 3.380 -13.753 1.00 92.19 81 MET A O 1
ATOM 658 N N . ASP A 1 82 ? 20.417 1.231 -13.937 1.00 95.88 82 ASP A N 1
ATOM 659 C CA . ASP A 1 82 ? 20.655 1.128 -15.380 1.00 95.88 82 ASP A CA 1
ATOM 660 C C . ASP A 1 82 ? 19.328 1.267 -16.143 1.00 95.88 82 ASP A C 1
ATOM 662 O O . ASP A 1 82 ? 18.373 0.525 -15.888 1.00 95.88 82 ASP A O 1
ATOM 666 N N . LEU A 1 83 ? 19.266 2.196 -17.103 1.00 95.75 83 LEU A N 1
ATOM 667 C CA . LEU A 1 83 ? 18.062 2.461 -17.898 1.00 95.75 83 LEU A CA 1
ATOM 668 C C . LEU A 1 83 ? 17.618 1.262 -18.746 1.00 95.75 83 LEU A C 1
ATOM 670 O O . LEU A 1 83 ? 16.420 1.076 -18.960 1.00 95.75 83 LEU A O 1
ATOM 674 N N . LYS A 1 84 ? 18.544 0.412 -19.194 1.00 95.94 84 LYS A N 1
ATOM 675 C CA . LYS A 1 84 ? 18.226 -0.791 -19.978 1.00 95.94 84 LYS A CA 1
ATOM 676 C C . LYS A 1 84 ? 17.568 -1.847 -19.103 1.00 95.94 84 LYS A C 1
ATOM 678 O O . LYS A 1 84 ? 16.581 -2.458 -19.512 1.00 95.94 84 LYS A O 1
ATOM 683 N N . ILE A 1 85 ? 18.075 -2.023 -17.881 1.00 96.44 85 ILE A N 1
ATOM 684 C CA . ILE A 1 85 ? 17.452 -2.905 -16.886 1.00 96.44 85 ILE A CA 1
ATOM 685 C C . ILE A 1 85 ? 16.080 -2.346 -16.499 1.00 96.44 85 ILE A C 1
ATOM 687 O O . ILE A 1 85 ? 15.104 -3.097 -16.487 1.00 96.44 85 ILE A O 1
ATOM 691 N N . ALA A 1 86 ? 15.974 -1.033 -16.274 1.00 97.06 86 ALA A N 1
ATOM 692 C CA . ALA A 1 86 ? 14.706 -0.367 -15.987 1.00 97.06 86 ALA A CA 1
ATOM 693 C C . ALA A 1 86 ? 13.670 -0.619 -17.090 1.00 97.06 86 ALA A C 1
ATOM 695 O O . ALA A 1 86 ? 12.542 -1.022 -16.803 1.00 97.06 86 ALA A O 1
ATOM 696 N N . LEU A 1 87 ? 14.067 -0.443 -18.353 1.00 97.25 87 LEU A N 1
ATOM 697 C CA . LEU A 1 87 ? 13.221 -0.686 -19.517 1.00 97.25 87 LEU A CA 1
ATOM 698 C C . LEU A 1 87 ? 12.773 -2.153 -19.599 1.00 97.25 87 LEU A C 1
ATOM 700 O O . LEU A 1 87 ? 11.591 -2.416 -19.817 1.00 97.25 87 LEU A O 1
ATOM 704 N N . ALA A 1 88 ? 13.683 -3.104 -19.371 1.00 97.69 88 ALA A N 1
ATOM 705 C CA . ALA A 1 88 ? 13.362 -4.531 -19.364 1.00 97.69 88 ALA A CA 1
ATOM 706 C C . ALA A 1 88 ? 12.368 -4.897 -18.246 1.00 97.69 88 ALA A C 1
ATOM 708 O O . ALA A 1 88 ? 11.387 -5.606 -18.491 1.00 97.69 88 ALA A O 1
ATOM 709 N N . VAL A 1 89 ? 12.575 -4.372 -17.033 1.00 97.81 89 VAL A N 1
ATOM 710 C CA . VAL A 1 89 ? 11.654 -4.561 -15.901 1.00 97.81 89 VAL A CA 1
ATOM 711 C C . VAL A 1 89 ? 10.290 -3.947 -16.217 1.00 97.81 89 VAL A C 1
ATOM 713 O O . VAL A 1 89 ? 9.275 -4.621 -16.053 1.00 97.81 89 VAL A O 1
ATOM 716 N N . LEU A 1 90 ? 10.239 -2.711 -16.726 1.00 98.00 90 LEU A N 1
ATOM 717 C CA . LEU A 1 90 ? 8.989 -2.045 -17.109 1.00 98.00 90 LEU A CA 1
ATOM 718 C C . LEU A 1 90 ? 8.235 -2.810 -18.200 1.00 98.00 90 LEU A C 1
ATOM 720 O O . LEU A 1 90 ? 7.020 -2.968 -18.097 1.00 98.00 90 LEU A O 1
ATOM 724 N N . ALA A 1 91 ? 8.932 -3.340 -19.205 1.00 97.94 91 ALA A N 1
ATOM 725 C CA . ALA A 1 91 ? 8.317 -4.179 -20.230 1.00 97.94 91 ALA A CA 1
ATOM 726 C C . ALA A 1 91 ? 7.698 -5.454 -19.622 1.00 97.94 91 ALA A C 1
ATOM 728 O O . ALA A 1 91 ? 6.565 -5.813 -19.953 1.00 97.94 91 ALA A O 1
ATOM 729 N N . GLY A 1 92 ? 8.393 -6.098 -18.676 1.00 98.25 92 GLY A N 1
ATOM 730 C CA . GLY A 1 92 ? 7.867 -7.243 -17.924 1.00 98.25 92 GLY A CA 1
ATOM 731 C C . GLY A 1 92 ? 6.640 -6.894 -17.071 1.00 98.25 92 GLY A C 1
ATOM 732 O O . GLY A 1 92 ? 5.640 -7.616 -17.094 1.00 98.25 92 GLY A O 1
ATOM 733 N N . LEU A 1 93 ? 6.676 -5.758 -16.366 1.00 98.19 93 LEU A N 1
ATOM 734 C CA . LEU A 1 93 ? 5.550 -5.247 -15.574 1.00 98.19 93 LEU A CA 1
ATOM 735 C C . LEU A 1 93 ? 4.339 -4.922 -16.445 1.00 98.19 93 LEU A C 1
ATOM 737 O O . LEU A 1 93 ? 3.214 -5.258 -16.078 1.00 98.19 93 LEU A O 1
ATOM 741 N N . TYR A 1 94 ? 4.564 -4.324 -17.612 1.00 98.06 94 TYR A N 1
ATOM 742 C CA . TYR A 1 94 ? 3.518 -4.074 -18.593 1.00 98.06 94 TYR A CA 1
ATOM 743 C C . TYR A 1 94 ? 2.913 -5.387 -19.124 1.00 98.06 94 TYR A C 1
ATOM 745 O O . TYR A 1 94 ? 1.693 -5.536 -19.183 1.00 98.06 94 TYR A O 1
ATOM 753 N N . GLY A 1 95 ? 3.737 -6.395 -19.425 1.00 98.12 95 GLY A N 1
ATOM 754 C CA . GLY A 1 95 ? 3.246 -7.732 -19.780 1.00 98.12 95 GLY A CA 1
ATOM 755 C C . GLY A 1 95 ? 2.364 -8.340 -18.682 1.00 98.12 95 GLY A C 1
ATOM 756 O O . GLY A 1 95 ? 1.276 -8.853 -18.953 1.00 98.12 95 GLY A O 1
ATOM 757 N N . TRP A 1 96 ? 2.780 -8.216 -17.419 1.00 98.19 96 TRP A N 1
ATOM 758 C CA . TRP A 1 96 ? 1.991 -8.665 -16.271 1.00 98.19 96 TRP A CA 1
ATOM 759 C C . TRP A 1 96 ? 0.677 -7.885 -16.107 1.00 98.19 96 TRP A C 1
ATOM 761 O O . TRP A 1 96 ? -0.371 -8.482 -15.831 1.00 98.19 96 TRP A O 1
ATOM 771 N N . SER A 1 97 ? 0.695 -6.564 -16.312 1.00 97.69 97 SER A N 1
ATOM 772 C CA . SER A 1 97 ? -0.513 -5.737 -16.245 1.00 97.69 97 SER A CA 1
ATOM 773 C C . SER A 1 97 ? -1.497 -6.079 -17.364 1.00 97.69 97 SER A C 1
ATOM 775 O O . SER A 1 97 ? -2.703 -6.140 -17.116 1.00 97.69 97 SER A O 1
ATOM 777 N N . LEU A 1 98 ? -1.009 -6.406 -18.562 1.00 97.06 98 LEU A N 1
ATOM 778 C CA . LEU A 1 98 ? -1.851 -6.905 -19.647 1.00 97.06 98 LEU A CA 1
ATOM 779 C C . LEU A 1 98 ? -2.530 -8.229 -19.298 1.00 97.06 98 LEU A C 1
ATOM 781 O O . LEU A 1 98 ? -3.719 -8.385 -19.575 1.00 97.06 98 LEU A O 1
ATOM 785 N N . LEU A 1 99 ? -1.829 -9.169 -18.658 1.00 97.56 99 LEU A N 1
ATOM 786 C CA . LEU A 1 99 ? -2.436 -10.433 -18.220 1.00 97.56 99 LEU A CA 1
ATOM 787 C C . LEU A 1 99 ? -3.561 -10.200 -17.204 1.00 97.56 99 LEU A C 1
ATOM 789 O O . LEU A 1 99 ? -4.628 -10.812 -17.312 1.00 97.56 99 LEU A O 1
ATOM 793 N N . GLY A 1 100 ? -3.352 -9.293 -16.245 1.00 96.62 100 GLY A N 1
ATOM 794 C CA . GLY A 1 100 ? -4.389 -8.901 -15.286 1.00 96.62 100 GLY A CA 1
ATOM 795 C C . GLY A 1 100 ? -5.595 -8.261 -15.967 1.00 96.62 100 GLY A C 1
ATOM 796 O O . GLY A 1 100 ? -6.740 -8.649 -15.717 1.00 96.62 100 GLY A O 1
ATOM 797 N N . LEU A 1 101 ? -5.348 -7.348 -16.907 1.00 95.69 101 LEU A N 1
ATOM 798 C CA . LEU A 1 101 ? -6.400 -6.706 -17.685 1.00 95.69 101 LEU A CA 1
ATOM 799 C C . LEU A 1 101 ? -7.186 -7.719 -18.524 1.00 95.69 101 LEU A C 1
ATOM 801 O O . LEU A 1 101 ? -8.413 -7.739 -18.477 1.00 95.69 101 LEU A O 1
ATOM 805 N N . GLN A 1 102 ? -6.503 -8.613 -19.239 1.00 95.31 102 GLN A N 1
ATOM 806 C CA . GLN A 1 102 ? -7.148 -9.665 -20.023 1.00 95.31 102 GLN A CA 1
ATOM 807 C C . GLN A 1 102 ? -7.977 -10.598 -19.143 1.00 95.31 102 GLN A C 1
ATOM 809 O O . GLN A 1 102 ? -9.106 -10.925 -19.506 1.00 95.31 102 GLN A O 1
ATOM 814 N N . LYS A 1 103 ? -7.458 -11.008 -17.978 1.00 95.19 103 LYS A N 1
ATOM 815 C CA . LYS A 1 103 ? -8.206 -11.840 -17.026 1.00 95.19 103 LYS A CA 1
ATOM 816 C C . LYS A 1 103 ? -9.496 -11.153 -16.579 1.00 95.19 103 LYS A C 1
ATOM 818 O O . LYS A 1 103 ? -10.532 -11.807 -16.506 1.00 95.19 103 LYS A O 1
ATOM 823 N N . TYR A 1 104 ? -9.448 -9.848 -16.329 1.00 93.25 104 TYR A N 1
ATOM 824 C CA . TYR A 1 104 ? -10.629 -9.061 -15.980 1.00 93.25 104 TYR A CA 1
ATOM 825 C C . TYR A 1 104 ? -11.621 -8.921 -17.135 1.00 93.25 104 TYR A C 1
ATOM 827 O O . TYR A 1 104 ? -12.823 -9.105 -16.952 1.00 93.25 104 TYR A O 1
ATOM 835 N N . LEU A 1 105 ? -11.127 -8.641 -18.341 1.00 93.19 105 LEU A N 1
ATOM 836 C CA . LEU A 1 105 ? -11.946 -8.519 -19.547 1.00 93.19 105 LEU A CA 1
ATOM 837 C C . LEU A 1 105 ? -12.617 -9.847 -19.941 1.00 93.19 105 LEU A C 1
ATOM 839 O O . LEU A 1 105 ? -13.731 -9.830 -20.459 1.00 93.19 105 LEU A O 1
ATOM 843 N N . LYS A 1 106 ? -11.984 -10.998 -19.668 1.00 93.19 106 LYS A N 1
ATOM 844 C CA . LYS A 1 106 ? -12.586 -12.332 -19.866 1.00 93.19 106 LYS A CA 1
ATOM 845 C C . LYS A 1 106 ? -13.827 -12.559 -19.008 1.00 93.19 106 LYS A C 1
ATOM 847 O O . LYS A 1 106 ? -14.688 -13.330 -19.408 1.00 93.19 106 LYS A O 1
ATOM 852 N N . GLY A 1 107 ? -13.926 -11.890 -17.861 1.00 88.88 107 GLY A N 1
ATOM 853 C CA . GLY A 1 107 ? -15.086 -11.967 -16.974 1.00 88.88 107 GLY A CA 1
ATOM 854 C C . GLY A 1 107 ? -16.304 -11.174 -17.455 1.00 88.88 107 GLY A C 1
ATOM 855 O O . GLY A 1 107 ? -17.237 -11.012 -16.681 1.00 88.88 107 GLY A O 1
ATOM 856 N N . PHE A 1 108 ? -16.293 -10.627 -18.676 1.00 86.06 108 PHE A N 1
ATOM 857 C CA . PHE A 1 108 ? -17.425 -9.888 -19.229 1.00 86.06 108 PHE A CA 1
ATOM 858 C C . PHE A 1 108 ? -18.552 -10.827 -19.720 1.00 86.06 108 PHE A C 1
ATOM 860 O O . PHE A 1 108 ? -18.242 -11.810 -20.395 1.00 86.06 108 PHE A O 1
ATOM 867 N N . PRO A 1 109 ? -19.849 -10.504 -19.516 1.00 85.19 109 PRO A N 1
ATOM 868 C CA . PRO A 1 109 ? -20.380 -9.320 -18.839 1.00 85.19 109 PRO A CA 1
ATOM 869 C C . PRO A 1 109 ? -20.046 -9.376 -17.357 1.00 85.19 109 PRO A C 1
ATOM 871 O O . PRO A 1 109 ? -20.307 -10.379 -16.704 1.00 85.19 109 PRO A O 1
ATOM 874 N N . TRP A 1 110 ? -19.416 -8.318 -16.842 1.00 80.56 110 TRP A N 1
ATOM 875 C CA . TRP A 1 110 ? -18.992 -8.340 -15.456 1.00 80.56 110 TRP A CA 1
ATOM 876 C C . TRP A 1 110 ? -20.245 -8.460 -14.596 1.00 80.56 110 TRP A C 1
ATOM 878 O O . TRP A 1 110 ? -21.083 -7.557 -14.607 1.00 80.56 110 TRP A O 1
ATOM 888 N N . GLU A 1 111 ? -20.350 -9.540 -13.822 1.00 62.72 111 GLU A N 1
ATOM 889 C CA . GLU A 1 111 ? -21.278 -9.654 -12.692 1.00 62.72 111 GLU A CA 1
ATOM 890 C C . GLU A 1 111 ? -20.825 -8.713 -11.566 1.00 62.72 111 GLU A C 1
ATOM 892 O O . GLU A 1 111 ? -20.664 -9.076 -10.399 1.00 62.72 111 GLU A O 1
ATOM 897 N N . THR A 1 112 ? -20.517 -7.465 -11.910 1.00 58.56 112 THR A N 1
ATOM 898 C CA . THR A 1 112 ? -20.340 -6.441 -10.909 1.00 58.56 112 THR A CA 1
ATOM 899 C C . THR A 1 112 ? -21.689 -6.283 -10.233 1.00 58.56 112 THR A C 1
ATOM 901 O O . THR A 1 112 ? -22.726 -6.149 -10.879 1.00 58.56 112 THR A O 1
ATOM 904 N N . ARG A 1 113 ? -21.667 -6.256 -8.899 1.00 52.34 113 ARG A N 1
ATOM 905 C CA . ARG A 1 113 ? -22.821 -5.897 -8.062 1.00 52.34 113 ARG A CA 1
ATOM 906 C C . ARG A 1 113 ? -23.513 -4.605 -8.501 1.00 52.34 113 ARG A C 1
ATOM 908 O O . ARG A 1 113 ? -24.631 -4.389 -8.094 1.00 52.34 113 ARG A O 1
ATOM 915 N N . PHE A 1 114 ? -22.864 -3.784 -9.323 1.00 53.44 114 PHE A N 1
ATOM 916 C CA . PHE A 1 114 ? -23.465 -2.642 -9.998 1.00 53.44 114 PHE A CA 1
ATOM 917 C C . PHE A 1 114 ? -24.667 -3.024 -10.887 1.00 53.44 114 PHE A C 1
ATOM 919 O O . PHE A 1 114 ? -25.640 -2.288 -10.938 1.00 53.44 114 PHE A O 1
ATOM 926 N N . TRP A 1 115 ? -24.625 -4.177 -11.569 1.00 52.19 115 TRP A N 1
ATOM 927 C CA . TRP A 1 115 ? -25.716 -4.651 -12.435 1.00 52.19 115 TRP A CA 1
ATOM 928 C C . TRP A 1 115 ? -26.646 -5.660 -11.745 1.00 52.19 115 TRP A C 1
ATOM 930 O O . TRP A 1 115 ? -27.815 -5.750 -12.100 1.00 52.19 115 TRP A O 1
ATOM 940 N N . GLN A 1 116 ? -26.148 -6.390 -10.740 1.00 57.81 116 GLN A N 1
ATOM 941 C CA . GLN A 1 116 ? -26.946 -7.248 -9.846 1.00 57.81 116 GLN A CA 1
ATOM 942 C C . GLN A 1 116 ? -27.196 -6.571 -8.490 1.00 57.81 116 GLN A C 1
ATOM 944 O O . GLN A 1 116 ? -27.189 -7.223 -7.443 1.00 57.81 116 GLN A O 1
ATOM 949 N N . ALA A 1 117 ? -27.330 -5.248 -8.492 1.00 59.03 117 ALA A N 1
ATOM 950 C CA . ALA A 1 117 ? -27.550 -4.481 -7.284 1.00 59.03 117 ALA A CA 1
ATOM 951 C C . ALA A 1 117 ? -28.819 -4.991 -6.607 1.00 59.03 117 ALA A C 1
ATOM 953 O O . ALA A 1 117 ? -29.913 -4.910 -7.161 1.00 59.03 117 ALA A O 1
ATOM 954 N N . ASP A 1 118 ? -28.675 -5.536 -5.403 1.00 70.75 118 ASP A N 1
ATOM 955 C CA . ASP A 1 118 ? -29.800 -5.701 -4.497 1.00 70.75 118 ASP A CA 1
ATOM 956 C C . ASP A 1 118 ? -30.267 -4.280 -4.160 1.00 70.75 118 ASP A C 1
ATOM 958 O O . ASP A 1 118 ? -29.700 -3.623 -3.281 1.00 70.75 118 ASP A O 1
ATOM 962 N N . TRP A 1 119 ? -31.214 -3.765 -4.953 1.00 69.81 119 TRP A N 1
ATOM 963 C CA . TRP A 1 119 ? -31.671 -2.374 -4.922 1.00 69.81 119 TRP A CA 1
ATOM 964 C C . TRP A 1 119 ? -32.004 -1.931 -3.496 1.00 69.81 119 TRP A C 1
ATOM 966 O O . TRP A 1 119 ? -31.710 -0.798 -3.126 1.00 69.81 119 TRP A O 1
ATOM 976 N N . GLY A 1 120 ? -32.517 -2.840 -2.657 1.00 78.62 120 GLY A N 1
ATOM 977 C CA . GLY A 1 120 ? -32.774 -2.577 -1.242 1.00 78.62 120 GLY A CA 1
ATOM 978 C C . GLY A 1 120 ? -31.506 -2.273 -0.434 1.00 78.62 120 GLY A C 1
ATOM 979 O O . GLY A 1 120 ? -31.496 -1.337 0.365 1.00 78.62 120 GLY A O 1
ATOM 980 N N . ARG A 1 121 ? -30.402 -2.998 -0.656 1.00 74.06 121 ARG A N 1
ATOM 981 C CA . ARG A 1 121 ? -29.114 -2.719 0.009 1.00 74.06 121 ARG A CA 1
ATOM 982 C C . ARG A 1 121 ? -28.448 -1.460 -0.516 1.00 74.06 121 ARG A C 1
ATOM 984 O O . ARG A 1 121 ? -27.843 -0.736 0.277 1.00 74.06 121 ARG A O 1
ATOM 991 N N . GLU A 1 122 ? -28.524 -1.197 -1.817 1.00 76.75 122 GLU A N 1
ATOM 992 C CA . GLU A 1 122 ? -27.974 0.040 -2.380 1.00 76.75 122 GLU A CA 1
ATOM 993 C C . GLU A 1 122 ? -28.752 1.261 -1.905 1.00 76.75 122 GLU A C 1
ATOM 995 O O . GLU A 1 122 ? -28.131 2.222 -1.454 1.00 76.75 122 GLU A O 1
ATOM 1000 N N . GLN A 1 123 ? -30.086 1.194 -1.890 1.00 82.06 123 GLN A N 1
ATOM 1001 C CA . GLN A 1 123 ? -30.930 2.229 -1.296 1.00 82.06 123 GLN A CA 1
ATOM 1002 C C . GLN A 1 123 ? -30.620 2.407 0.185 1.00 82.06 123 GLN A C 1
ATOM 1004 O O . GLN A 1 123 ? -30.396 3.532 0.616 1.00 82.06 123 GLN A O 1
ATOM 1009 N N . LEU A 1 124 ? -30.516 1.325 0.965 1.00 80.56 124 LEU A N 1
ATOM 1010 C CA . LEU A 1 124 ? -30.124 1.416 2.372 1.00 80.56 124 LEU A CA 1
ATOM 1011 C C . LEU A 1 124 ? -28.764 2.110 2.518 1.00 80.56 124 LEU A C 1
ATOM 1013 O O . LEU A 1 124 ? -28.633 3.041 3.307 1.00 80.56 124 LEU A O 1
ATOM 1017 N N . THR A 1 125 ? -27.769 1.716 1.720 1.00 79.06 125 THR A N 1
ATOM 1018 C CA . THR A 1 125 ? -26.429 2.327 1.714 1.00 79.06 125 THR A CA 1
ATOM 1019 C C . THR A 1 125 ? -26.484 3.804 1.330 1.00 79.06 125 THR A C 1
ATOM 1021 O O . THR A 1 125 ? -25.811 4.621 1.957 1.00 79.06 125 THR A O 1
ATOM 1024 N N . TYR A 1 126 ? -27.309 4.165 0.349 1.00 82.94 126 TYR A N 1
ATOM 1025 C CA . TYR A 1 126 ? -27.580 5.544 -0.045 1.00 82.94 126 TYR A CA 1
ATOM 1026 C C . TYR A 1 126 ? -28.225 6.332 1.102 1.00 82.94 126 TYR A C 1
ATOM 1028 O O . TYR A 1 126 ? -27.744 7.409 1.448 1.00 82.94 126 TYR A O 1
ATOM 1036 N N . TYR A 1 127 ? -29.247 5.779 1.761 1.00 84.50 127 TYR A N 1
ATOM 1037 C CA . TYR A 1 127 ? -29.901 6.390 2.918 1.00 84.50 127 TYR A CA 1
ATOM 1038 C C . TYR A 1 127 ? -28.926 6.588 4.087 1.00 84.50 127 TYR A C 1
ATOM 1040 O O . TYR A 1 127 ? -28.927 7.644 4.714 1.00 84.50 127 TYR A O 1
ATOM 1048 N N . ILE A 1 128 ? -28.047 5.619 4.353 1.00 76.44 128 ILE A N 1
ATOM 1049 C CA . ILE A 1 128 ? -26.994 5.732 5.375 1.00 76.44 128 ILE A CA 1
ATOM 1050 C C . ILE A 1 128 ? -26.007 6.839 5.003 1.00 76.44 128 ILE A C 1
ATOM 1052 O O . ILE A 1 128 ? -25.731 7.719 5.816 1.00 76.44 128 ILE A O 1
ATOM 1056 N N . LYS A 1 129 ? -25.476 6.802 3.774 1.00 78.12 129 LYS A N 1
ATOM 1057 C CA . LYS A 1 129 ? -24.437 7.727 3.305 1.00 78.12 129 LYS A CA 1
ATOM 1058 C C . LYS A 1 129 ? -24.929 9.173 3.279 1.00 78.12 129 LYS A C 1
ATOM 1060 O O . LYS A 1 129 ? -24.162 10.074 3.597 1.00 78.12 129 LYS A O 1
ATOM 1065 N N . ASN A 1 130 ? -26.202 9.377 2.953 1.00 81.50 130 ASN A N 1
ATOM 1066 C CA . ASN A 1 130 ? -26.831 10.695 2.937 1.00 81.50 130 ASN A CA 1
ATOM 1067 C C . ASN A 1 130 ? -27.413 11.111 4.296 1.00 81.50 130 ASN A C 1
ATOM 1069 O O . ASN A 1 130 ? -28.096 12.127 4.374 1.00 81.50 130 ASN A O 1
ATOM 1073 N N . GLY A 1 131 ? -27.181 10.338 5.365 1.00 73.75 131 GLY A N 1
ATOM 1074 C CA . GLY A 1 131 ? -27.676 10.664 6.705 1.00 73.75 131 GLY A CA 1
ATOM 1075 C C . GLY A 1 131 ? -29.203 10.637 6.838 1.00 73.75 131 GLY A C 1
ATOM 1076 O O . GLY A 1 131 ? -29.739 11.176 7.802 1.00 73.75 131 GLY A O 1
ATOM 1077 N N . LEU A 1 132 ? -29.907 10.008 5.891 1.00 81.38 132 LEU A N 1
ATOM 1078 C CA . LEU A 1 132 ? -31.364 9.846 5.913 1.00 81.38 132 LEU A CA 1
ATOM 1079 C C . LEU A 1 132 ? -31.792 8.844 6.993 1.00 81.38 132 LEU A C 1
ATOM 1081 O O . LEU A 1 132 ? -32.891 8.944 7.535 1.00 81.38 132 LEU A O 1
ATOM 1085 N N . ILE A 1 133 ? -30.901 7.919 7.372 1.00 78.50 133 ILE A N 1
ATOM 1086 C CA . ILE A 1 133 ? -31.055 7.181 8.628 1.00 78.50 133 ILE A CA 1
ATOM 1087 C C . ILE A 1 133 ? -30.675 8.112 9.777 1.00 78.50 133 ILE A C 1
ATOM 1089 O O . ILE A 1 133 ? -29.496 8.361 10.040 1.00 78.50 133 ILE A O 1
ATOM 1093 N N . GLY A 1 134 ? -31.700 8.607 10.467 1.00 75.69 134 GLY A N 1
ATOM 1094 C CA . GLY A 1 134 ? -31.549 9.519 11.590 1.00 75.69 134 GLY A CA 1
ATOM 1095 C C . GLY A 1 134 ? -30.665 8.977 12.718 1.00 75.69 134 GLY A C 1
ATOM 1096 O O . GLY A 1 134 ? -30.442 7.773 12.900 1.00 75.69 134 GLY A O 1
ATOM 1097 N N . TRP A 1 135 ? -30.165 9.908 13.525 1.00 72.06 135 TRP A N 1
ATOM 1098 C CA . TRP A 1 135 ? -29.501 9.588 14.784 1.00 72.06 135 TRP A CA 1
ATOM 1099 C C . TRP A 1 135 ? -30.470 8.849 15.731 1.00 72.06 135 TRP A C 1
ATOM 1101 O O . TRP A 1 135 ? -31.646 9.213 15.777 1.00 72.06 135 TRP A O 1
ATOM 1111 N N . PRO A 1 136 ? -30.024 7.839 16.510 1.00 75.88 136 PRO A N 1
ATOM 1112 C CA . PRO A 1 136 ? -28.660 7.296 16.633 1.00 75.88 136 PRO A CA 1
ATOM 1113 C C . PRO A 1 136 ? -28.337 6.132 15.676 1.00 75.88 136 PRO A C 1
ATOM 1115 O O . PRO A 1 136 ? -27.193 5.675 15.627 1.00 75.88 136 PRO A O 1
ATOM 1118 N N . HIS A 1 137 ? -29.324 5.648 14.923 1.00 78.44 137 HIS A N 1
ATOM 1119 C CA . HIS A 1 137 ? -29.267 4.383 14.187 1.00 78.44 137 HIS A CA 1
ATOM 1120 C C . HIS A 1 137 ? -28.191 4.365 13.097 1.00 78.44 137 HIS A C 1
ATOM 1122 O O . HIS A 1 137 ? -27.535 3.341 12.914 1.00 78.44 137 HIS A O 1
ATOM 1128 N N . GLY A 1 138 ? -27.913 5.508 12.460 1.00 75.38 138 GLY A N 1
ATOM 1129 C CA . GLY A 1 138 ? -26.816 5.619 11.492 1.00 75.38 138 GLY A CA 1
ATOM 1130 C C . GLY A 1 138 ? -25.444 5.238 12.072 1.00 75.38 138 GLY A C 1
ATOM 1131 O O . GLY A 1 138 ? -24.644 4.615 11.382 1.00 75.38 138 GLY A O 1
ATOM 1132 N N . LYS A 1 139 ? -25.185 5.528 13.359 1.00 73.00 139 LYS A N 1
ATOM 1133 C CA . LYS A 1 139 ? -23.903 5.219 14.031 1.00 73.00 139 LYS A CA 1
ATOM 1134 C C . LYS A 1 139 ? -23.818 3.795 14.586 1.00 73.00 139 LYS A C 1
ATOM 1136 O O . LYS A 1 139 ? -22.716 3.327 14.868 1.00 73.00 139 LYS A O 1
ATOM 1141 N N . LEU A 1 140 ? -24.960 3.136 14.779 1.00 72.00 140 LEU A N 1
ATOM 1142 C CA . LEU A 1 140 ? -25.060 1.753 15.267 1.00 72.00 140 LEU A CA 1
ATOM 1143 C C . LEU A 1 140 ? -25.146 0.738 14.125 1.00 72.00 140 LEU A C 1
ATOM 1145 O O . LEU A 1 140 ? -25.337 -0.455 14.356 1.00 72.00 140 LEU A O 1
ATOM 1149 N N . ASN A 1 141 ? -25.025 1.209 12.890 1.00 72.62 141 ASN A N 1
ATOM 1150 C CA . ASN A 1 141 ? -25.257 0.386 11.734 1.00 72.62 141 ASN A CA 1
ATOM 1151 C C . ASN A 1 141 ? -24.187 -0.708 11.581 1.00 72.62 141 ASN A C 1
ATOM 1153 O O . ASN A 1 141 ? -22.989 -0.444 11.467 1.00 72.62 141 ASN A O 1
ATOM 1157 N N . THR A 1 142 ? -24.644 -1.956 11.545 1.00 66.38 142 THR A N 1
ATOM 1158 C CA . THR A 1 142 ? -23.822 -3.159 11.365 1.00 66.38 142 THR A CA 1
ATOM 1159 C C . THR A 1 142 ? -23.511 -3.457 9.900 1.00 66.38 142 THR A C 1
ATOM 1161 O O . THR A 1 142 ? -22.671 -4.314 9.628 1.00 66.38 142 THR A O 1
ATOM 1164 N N . VAL A 1 143 ? -24.173 -2.760 8.968 1.00 68.25 143 VAL A N 1
ATOM 1165 C CA . VAL A 1 143 ? -24.042 -2.956 7.515 1.00 68.25 143 VAL A CA 1
ATOM 1166 C C . VAL A 1 143 ? -22.741 -2.365 6.967 1.00 68.25 143 VAL A C 1
ATOM 1168 O O . VAL A 1 143 ? -22.347 -2.689 5.847 1.00 68.25 143 VAL A O 1
ATOM 1171 N N . GLU A 1 144 ? -22.023 -1.545 7.741 1.00 64.94 144 GLU A N 1
ATOM 1172 C CA . GLU A 1 144 ? -20.697 -1.099 7.321 1.00 64.94 144 GLU A CA 1
ATOM 1173 C C . GLU A 1 144 ? -19.779 -2.306 7.102 1.00 64.94 144 GLU A C 1
ATOM 1175 O O . GLU A 1 144 ? -19.560 -3.126 7.999 1.00 64.94 144 GLU A O 1
ATOM 1180 N N . HIS A 1 145 ? -19.259 -2.412 5.875 1.00 60.50 145 HIS A N 1
ATOM 1181 C CA . HIS A 1 145 ? -18.295 -3.432 5.507 1.00 60.50 145 HIS A CA 1
ATOM 1182 C C . HIS A 1 145 ? -17.167 -3.435 6.528 1.00 60.50 145 HIS A C 1
ATOM 1184 O O . HIS A 1 145 ? -16.516 -2.415 6.752 1.00 60.50 145 HIS A O 1
ATOM 1190 N N . GLU A 1 146 ? -16.946 -4.593 7.144 1.00 65.25 146 GLU A N 1
ATOM 1191 C CA . GLU A 1 146 ? -15.808 -4.784 8.016 1.00 65.25 146 GLU A CA 1
ATOM 1192 C C . GLU A 1 146 ? -14.546 -4.389 7.250 1.00 65.25 146 GLU A C 1
ATOM 1194 O O . GLU A 1 146 ? -14.106 -5.094 6.343 1.00 65.25 146 GLU A O 1
ATOM 1199 N N . LEU A 1 147 ? -13.918 -3.282 7.644 1.00 70.12 147 LEU A N 1
ATOM 1200 C CA . LEU A 1 147 ? -12.525 -3.007 7.301 1.00 70.12 147 LEU A CA 1
ATOM 1201 C C . LEU A 1 147 ? -11.609 -3.931 8.128 1.00 70.12 147 LEU A C 1
ATOM 1203 O O . LEU A 1 147 ? -10.586 -3.506 8.659 1.00 70.12 147 LEU A O 1
ATOM 1207 N N . SER A 1 148 ? -12.004 -5.197 8.301 1.00 80.19 148 SER A N 1
ATOM 1208 C CA . SER A 1 148 ? -11.171 -6.234 8.887 1.00 80.19 148 SER A CA 1
ATOM 1209 C C . SER A 1 148 ? -10.230 -6.714 7.784 1.00 80.19 148 SER A C 1
ATOM 1211 O O . SER A 1 148 ? -10.579 -7.456 6.864 1.00 80.19 148 SER A O 1
ATOM 1213 N N . ILE A 1 149 ? -9.001 -6.211 7.823 1.00 91.44 149 ILE A N 1
ATOM 1214 C CA . ILE A 1 149 ? -7.958 -6.692 6.928 1.00 91.44 149 ILE A CA 1
ATOM 1215 C C . ILE A 1 149 ? -7.508 -8.048 7.468 1.00 91.44 149 ILE A C 1
ATOM 1217 O O . ILE A 1 149 ? -7.033 -8.157 8.595 1.00 91.44 149 ILE A O 1
ATOM 1221 N N . SER A 1 150 ? -7.658 -9.102 6.664 1.00 93.50 150 SER A N 1
ATOM 1222 C CA . SER A 1 150 ? -7.143 -10.429 7.014 1.00 93.50 150 SER A CA 1
ATOM 1223 C C . SER A 1 150 ? -5.639 -10.366 7.302 1.00 93.50 150 SER A C 1
ATOM 1225 O O . SER A 1 150 ? -4.922 -9.687 6.562 1.00 93.50 150 SER A O 1
ATOM 1227 N N . LEU A 1 151 ? -5.150 -11.158 8.260 1.00 95.44 151 LEU A N 1
ATOM 1228 C CA . LEU A 1 151 ? -3.729 -11.237 8.627 1.00 95.44 151 LEU A CA 1
ATOM 1229 C C . LEU A 1 151 ? -2.794 -11.354 7.412 1.00 95.44 151 LEU A C 1
ATOM 1231 O O . LEU A 1 151 ? -1.814 -10.625 7.312 1.00 95.44 151 LEU A O 1
ATOM 1235 N N . ARG A 1 152 ? -3.131 -12.225 6.450 1.00 96.88 152 ARG A N 1
ATOM 1236 C CA . ARG A 1 152 ? -2.333 -12.424 5.228 1.00 96.88 152 ARG A CA 1
ATOM 1237 C C . ARG A 1 152 ? -2.205 -11.140 4.405 1.00 96.88 152 ARG A C 1
ATOM 1239 O O . ARG A 1 152 ? -1.112 -10.791 3.983 1.00 96.88 152 ARG A O 1
ATOM 1246 N N . ARG A 1 153 ? -3.311 -10.416 4.200 1.00 96.00 153 ARG A N 1
ATOM 1247 C CA . ARG A 1 153 ? -3.304 -9.129 3.481 1.00 96.00 153 ARG A CA 1
ATOM 1248 C C . ARG A 1 153 ? -2.549 -8.055 4.256 1.00 96.00 153 ARG A C 1
ATOM 1250 O O . ARG A 1 153 ? -1.798 -7.317 3.636 1.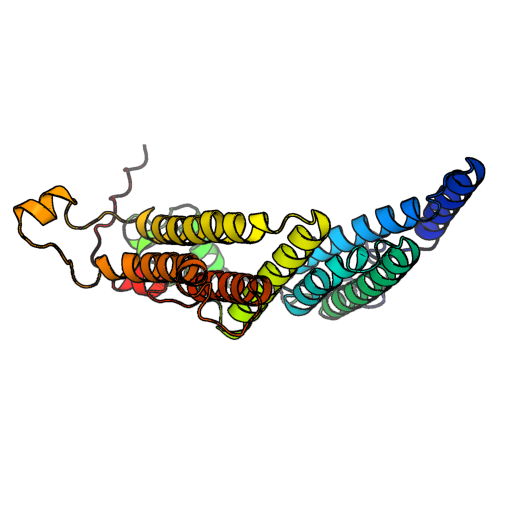00 96.00 153 ARG A O 1
ATOM 1257 N N . ALA A 1 154 ? -2.714 -7.999 5.578 1.00 96.25 154 ALA A N 1
ATOM 1258 C CA . ALA A 1 154 ? -1.969 -7.071 6.424 1.00 96.25 154 ALA A CA 1
ATOM 1259 C C . ALA A 1 154 ? -0.458 -7.321 6.307 1.00 96.25 154 ALA A C 1
ATOM 1261 O O . ALA A 1 154 ? 0.278 -6.388 6.028 1.00 96.25 154 ALA A O 1
ATOM 1262 N N . ALA A 1 155 ? -0.014 -8.579 6.397 1.00 97.75 155 ALA A N 1
ATOM 1263 C CA . ALA A 1 155 ? 1.389 -8.954 6.221 1.00 97.75 155 ALA A CA 1
ATOM 1264 C C . ALA A 1 155 ? 1.940 -8.570 4.841 1.00 97.75 155 ALA A C 1
ATOM 1266 O O . ALA A 1 155 ? 3.028 -8.010 4.756 1.00 97.75 155 ALA A O 1
ATOM 1267 N N . VAL A 1 156 ? 1.179 -8.813 3.769 1.00 97.75 156 VAL A N 1
ATOM 1268 C CA . VAL A 1 156 ? 1.575 -8.420 2.407 1.00 97.75 156 VAL A CA 1
ATOM 1269 C C . VAL A 1 156 ? 1.697 -6.900 2.274 1.00 97.75 156 VAL A C 1
ATOM 1271 O O . VAL A 1 156 ? 2.683 -6.423 1.723 1.00 97.75 156 VAL A O 1
ATOM 1274 N N . ILE A 1 157 ? 0.732 -6.135 2.797 1.00 96.75 157 ILE A N 1
ATOM 1275 C CA . ILE A 1 157 ? 0.766 -4.665 2.760 1.00 96.75 157 ILE A CA 1
ATOM 1276 C C . ILE A 1 157 ? 1.942 -4.138 3.585 1.00 96.75 157 ILE A C 1
ATOM 1278 O O . ILE A 1 157 ? 2.687 -3.297 3.095 1.00 96.75 157 ILE A O 1
ATOM 1282 N N . SER A 1 158 ? 2.157 -4.659 4.795 1.00 97.81 158 SER A N 1
ATOM 1283 C CA . SER A 1 158 ? 3.296 -4.276 5.633 1.00 97.81 158 SER A CA 1
ATOM 1284 C C . SER A 1 158 ? 4.623 -4.576 4.949 1.00 97.81 158 SER A C 1
ATOM 1286 O 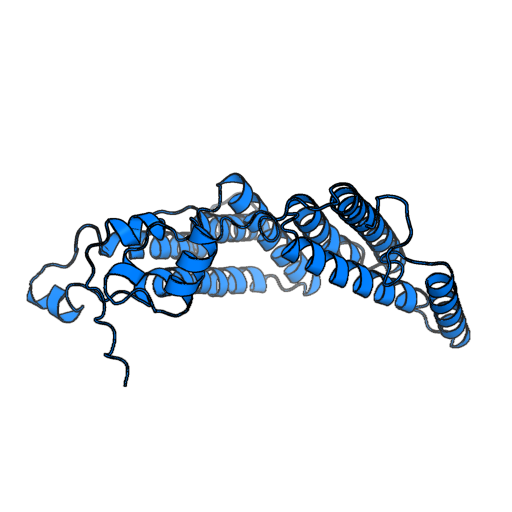O . SER A 1 158 ? 5.486 -3.708 4.905 1.00 97.81 158 SER A O 1
ATOM 1288 N N . GLY A 1 159 ? 4.772 -5.768 4.364 1.00 98.12 159 GLY A N 1
ATOM 1289 C CA . GLY A 1 159 ? 5.974 -6.153 3.624 1.00 98.12 159 GLY A CA 1
ATOM 1290 C C . GLY A 1 159 ? 6.219 -5.243 2.426 1.00 98.12 159 GLY A C 1
ATOM 1291 O O . GLY A 1 159 ? 7.343 -4.801 2.212 1.00 98.12 159 GLY A O 1
ATOM 1292 N N . LEU A 1 160 ? 5.158 -4.896 1.696 1.00 97.81 160 LEU A N 1
ATOM 1293 C CA . LEU A 1 160 ? 5.227 -3.968 0.575 1.00 97.81 160 LEU A CA 1
ATOM 1294 C C . LEU A 1 160 ? 5.646 -2.561 1.023 1.00 97.81 160 LEU A C 1
ATOM 1296 O O . LEU A 1 160 ? 6.544 -1.976 0.427 1.00 97.81 160 LEU A O 1
ATOM 1300 N N . CYS A 1 161 ? 5.043 -2.020 2.082 1.00 97.19 161 CYS A N 1
ATOM 1301 C CA . CYS A 1 161 ? 5.426 -0.713 2.614 1.00 97.19 161 CYS A CA 1
ATOM 1302 C C . CYS A 1 161 ? 6.882 -0.704 3.098 1.00 97.19 161 CYS A C 1
ATOM 1304 O O . CYS A 1 161 ? 7.625 0.213 2.760 1.00 97.19 161 CYS A O 1
ATOM 1306 N N . THR A 1 162 ? 7.315 -1.733 3.834 1.00 97.75 162 THR A N 1
ATOM 1307 C CA . THR A 1 162 ? 8.711 -1.866 4.280 1.00 97.75 162 THR A CA 1
ATOM 1308 C C . THR A 1 162 ? 9.675 -1.982 3.103 1.00 97.75 162 THR A C 1
ATOM 1310 O O . THR A 1 162 ? 10.741 -1.375 3.140 1.00 97.75 162 THR A O 1
ATOM 1313 N N . TRP A 1 163 ? 9.297 -2.708 2.048 1.00 97.88 163 TRP A N 1
ATOM 1314 C CA . TRP A 1 163 ? 10.081 -2.811 0.818 1.00 97.88 163 TRP A CA 1
ATOM 1315 C C . TRP A 1 163 ? 10.283 -1.447 0.150 1.00 97.88 163 TRP A C 1
ATOM 1317 O O . TRP A 1 163 ? 11.410 -1.078 -0.169 1.00 97.88 163 TRP A O 1
ATOM 1327 N N . TRP A 1 164 ? 9.221 -0.651 0.019 1.00 97.69 164 TRP A N 1
ATOM 1328 C CA . TRP A 1 164 ? 9.328 0.703 -0.529 1.00 97.69 164 TRP A CA 1
ATOM 1329 C C . TRP A 1 164 ? 10.160 1.637 0.351 1.00 97.69 164 TRP A C 1
ATOM 1331 O O . TRP A 1 164 ? 10.963 2.401 -0.178 1.00 97.69 164 TRP A O 1
ATOM 1341 N N . VAL A 1 165 ? 10.024 1.553 1.679 1.00 96.50 165 VAL A N 1
ATOM 1342 C CA . VAL A 1 165 ? 10.872 2.323 2.603 1.00 96.50 165 VAL A CA 1
ATOM 1343 C C . VAL A 1 165 ? 12.339 1.925 2.448 1.00 96.50 165 VAL A C 1
ATOM 1345 O O . VAL A 1 165 ? 13.194 2.800 2.373 1.00 96.50 165 VAL A O 1
ATOM 1348 N N . TYR A 1 166 ? 12.639 0.630 2.335 1.00 97.00 166 TYR A N 1
ATOM 1349 C CA . TYR A 1 166 ? 14.000 0.158 2.088 1.00 97.00 166 TYR A CA 1
ATOM 1350 C C . TYR A 1 166 ? 14.584 0.742 0.799 1.00 97.00 166 TYR A C 1
ATOM 1352 O O . TYR A 1 166 ? 15.676 1.307 0.828 1.00 97.00 166 TYR A O 1
ATOM 1360 N N . VAL A 1 167 ? 13.849 0.652 -0.315 1.00 97.00 167 VAL A N 1
ATOM 1361 C CA . VAL A 1 167 ? 14.326 1.174 -1.603 1.00 97.00 167 VAL A CA 1
ATOM 1362 C C . VAL A 1 167 ? 14.498 2.689 -1.557 1.00 97.00 167 VAL A C 1
ATOM 1364 O O . VAL A 1 167 ? 15.485 3.201 -2.076 1.00 97.00 167 VAL A O 1
ATOM 1367 N N . PHE A 1 168 ? 13.594 3.408 -0.892 1.00 96.19 168 PHE A N 1
ATOM 1368 C CA . PHE A 1 168 ? 13.719 4.851 -0.703 1.00 96.19 168 PHE A CA 1
ATOM 1369 C C . PHE A 1 168 ? 14.997 5.203 0.068 1.00 96.19 168 PHE A C 1
ATOM 1371 O O . PHE A 1 168 ? 15.768 6.050 -0.368 1.00 96.19 168 PHE A O 1
ATOM 1378 N N . ILE A 1 169 ? 15.277 4.507 1.170 1.00 95.94 169 ILE A N 1
ATOM 1379 C CA . ILE A 1 169 ? 16.485 4.751 1.968 1.00 95.94 169 ILE A CA 1
ATOM 1380 C C . ILE A 1 169 ? 17.751 4.397 1.187 1.00 95.94 169 ILE A C 1
ATOM 1382 O O . ILE A 1 169 ? 18.729 5.137 1.249 1.00 95.94 169 ILE A O 1
ATOM 1386 N N . TRP A 1 170 ? 17.730 3.301 0.425 1.00 96.25 170 TRP A N 1
ATOM 1387 C CA . TRP A 1 170 ? 18.830 2.951 -0.470 1.00 96.25 170 TRP A CA 1
ATOM 1388 C C . TRP A 1 170 ? 19.076 4.038 -1.523 1.00 96.25 170 TRP A C 1
ATOM 1390 O O . TRP A 1 170 ? 20.223 4.400 -1.758 1.00 96.25 170 TRP A O 1
ATOM 1400 N N . PHE A 1 171 ? 18.011 4.596 -2.106 1.00 96.06 171 PHE A N 1
ATOM 1401 C CA . PHE A 1 171 ? 18.104 5.629 -3.138 1.00 96.06 171 PHE A CA 1
ATOM 1402 C C . PHE A 1 171 ? 18.737 6.928 -2.620 1.00 96.06 171 PHE A C 1
ATOM 1404 O O . PHE A 1 171 ? 19.555 7.525 -3.313 1.00 96.06 171 PHE A O 1
ATOM 1411 N N . PHE A 1 172 ? 18.393 7.353 -1.401 1.00 96.19 172 PHE A N 1
ATOM 1412 C CA . PHE A 1 172 ? 18.978 8.552 -0.786 1.00 96.19 172 PHE A CA 1
ATOM 1413 C C . PHE A 1 172 ? 20.309 8.291 -0.069 1.00 96.19 172 PHE A C 1
ATOM 1415 O O . PHE A 1 172 ? 21.008 9.244 0.252 1.00 96.19 172 PHE A O 1
ATOM 1422 N N . ASN A 1 173 ? 20.670 7.026 0.173 1.00 94.94 173 ASN A N 1
ATOM 1423 C CA . ASN A 1 173 ? 21.865 6.611 0.914 1.00 94.94 173 ASN A CA 1
ATOM 1424 C C . ASN A 1 173 ? 21.991 7.247 2.319 1.00 94.94 173 ASN A C 1
ATOM 1426 O O . ASN A 1 173 ? 23.088 7.447 2.834 1.00 94.94 173 ASN A O 1
ATOM 1430 N N . GLU A 1 174 ? 20.859 7.551 2.958 1.00 94.88 174 GLU A N 1
ATOM 1431 C CA . GLU A 1 174 ? 20.807 8.240 4.251 1.00 94.88 174 GLU A CA 1
ATOM 1432 C C . GLU A 1 174 ? 20.304 7.292 5.357 1.00 94.88 174 GLU A C 1
ATOM 1434 O O . GLU A 1 174 ? 19.092 7.123 5.538 1.00 94.88 174 GLU A O 1
ATOM 1439 N N . PRO A 1 175 ? 21.191 6.656 6.148 1.00 90.62 175 PRO A N 1
ATOM 1440 C CA . PRO A 1 175 ? 20.788 5.655 7.142 1.00 90.62 175 PRO A CA 1
ATOM 1441 C C . PRO A 1 175 ? 19.930 6.243 8.273 1.00 90.62 175 PRO A C 1
ATOM 1443 O O . PRO A 1 175 ? 19.097 5.547 8.854 1.00 90.62 175 PRO A O 1
ATOM 1446 N N . ASN A 1 176 ? 20.054 7.541 8.558 1.00 93.94 176 ASN A N 1
ATOM 1447 C CA . ASN A 1 176 ? 19.231 8.216 9.566 1.00 93.94 176 ASN A CA 1
ATOM 1448 C C . ASN A 1 176 ? 17.736 8.231 9.202 1.00 93.94 176 ASN A C 1
ATOM 1450 O O . ASN A 1 176 ? 16.881 8.367 10.081 1.00 93.94 176 ASN A O 1
ATOM 1454 N N . MET A 1 177 ? 17.394 8.018 7.927 1.00 94.94 177 MET A N 1
ATOM 1455 C CA . MET A 1 177 ? 16.003 7.944 7.488 1.00 94.94 177 MET A CA 1
ATOM 1456 C C . MET A 1 177 ? 15.247 6.772 8.121 1.00 94.94 177 MET A C 1
ATOM 1458 O O . MET A 1 177 ? 14.047 6.909 8.351 1.00 94.94 177 MET A O 1
ATOM 1462 N N . TYR A 1 178 ? 15.913 5.663 8.481 1.00 93.25 178 TYR A N 1
ATOM 1463 C CA . TYR A 1 178 ? 15.265 4.555 9.201 1.00 93.25 178 TYR A CA 1
ATOM 1464 C C . TYR A 1 178 ? 14.623 5.032 10.508 1.00 93.25 178 TYR A C 1
ATOM 1466 O O . TYR A 1 178 ? 13.456 4.737 10.778 1.00 93.25 178 TYR A O 1
ATOM 1474 N N . ALA A 1 179 ? 15.374 5.806 11.296 1.00 94.19 179 ALA A N 1
ATOM 1475 C CA . ALA A 1 179 ? 14.906 6.361 12.559 1.00 94.19 179 ALA A CA 1
ATOM 1476 C C . ALA A 1 179 ? 13.742 7.338 12.338 1.00 94.19 179 ALA A C 1
ATOM 1478 O O . ALA A 1 179 ? 12.726 7.244 13.027 1.00 94.19 179 ALA A O 1
ATOM 1479 N N . SER A 1 180 ? 13.847 8.213 11.334 1.00 94.94 180 SER A N 1
ATOM 1480 C CA . SER A 1 180 ? 12.786 9.160 10.974 1.00 94.94 180 SER A CA 1
ATOM 1481 C C . SER A 1 180 ? 11.499 8.456 10.536 1.00 94.94 180 SER A C 1
ATOM 1483 O O . SER A 1 180 ? 10.420 8.813 11.006 1.00 94.94 180 SER A O 1
ATOM 1485 N N . PHE A 1 181 ? 11.583 7.422 9.692 1.00 94.69 181 PHE A N 1
ATOM 1486 C CA . PHE A 1 181 ? 10.414 6.636 9.282 1.00 94.69 181 PHE A CA 1
ATOM 1487 C C . PHE A 1 181 ? 9.785 5.881 10.452 1.00 94.69 181 PHE A C 1
ATOM 1489 O O . PHE A 1 181 ? 8.560 5.832 10.544 1.00 94.69 181 PHE A O 1
ATOM 1496 N N . LEU A 1 182 ? 10.582 5.323 11.365 1.00 94.62 182 LEU A N 1
ATOM 1497 C CA . LEU A 1 182 ? 10.055 4.667 12.563 1.00 94.62 182 LEU A CA 1
ATOM 1498 C C . LEU A 1 182 ? 9.365 5.653 13.503 1.00 94.62 182 LEU A C 1
ATOM 1500 O O . LEU A 1 182 ? 8.248 5.388 13.948 1.00 94.62 182 LEU A O 1
ATOM 1504 N N . PHE A 1 183 ? 9.997 6.791 13.781 1.00 95.38 183 PHE A N 1
ATOM 1505 C CA . PHE A 1 183 ? 9.451 7.793 14.687 1.00 95.38 183 PHE A CA 1
ATOM 1506 C C . PHE A 1 183 ? 8.194 8.447 14.103 1.00 95.38 183 PHE A C 1
ATOM 1508 O O . PHE A 1 183 ? 7.127 8.394 14.720 1.00 95.38 183 PHE A O 1
ATOM 1515 N N . CYS A 1 184 ? 8.287 9.006 12.893 1.00 96.00 184 CYS A N 1
ATOM 1516 C CA . CYS A 1 184 ? 7.170 9.683 12.236 1.00 96.00 184 CYS A CA 1
ATOM 1517 C C . CYS A 1 184 ? 6.087 8.694 11.799 1.00 96.00 184 CYS A C 1
ATOM 1519 O O . CYS A 1 184 ? 4.904 8.938 12.026 1.00 96.00 184 CYS A O 1
ATOM 1521 N N . GLY A 1 185 ? 6.472 7.561 11.208 1.00 94.38 185 GLY A N 1
ATOM 1522 C CA . GLY A 1 185 ? 5.539 6.538 10.737 1.00 94.38 185 GLY A CA 1
ATOM 1523 C C . GLY A 1 185 ? 4.850 5.805 11.884 1.00 94.38 185 GLY A C 1
ATOM 1524 O O . GLY A 1 185 ? 3.630 5.658 11.858 1.00 94.38 185 GLY A O 1
ATOM 1525 N N . GLY A 1 186 ? 5.590 5.410 12.924 1.00 95.31 186 GLY A N 1
ATOM 1526 C CA . GLY A 1 186 ? 5.025 4.778 14.119 1.00 95.31 186 GLY A CA 1
ATOM 1527 C C . GLY A 1 186 ? 4.080 5.709 14.876 1.00 95.31 186 GLY A C 1
ATOM 1528 O O . GLY A 1 186 ? 2.941 5.327 15.160 1.00 95.31 186 GLY A O 1
ATOM 1529 N N . SER A 1 187 ? 4.499 6.956 15.121 1.00 96.69 187 SER A N 1
ATOM 1530 C CA . SER A 1 187 ? 3.646 7.969 15.760 1.00 96.69 187 SER A CA 1
ATOM 1531 C C . SER A 1 187 ? 2.431 8.309 14.898 1.00 96.69 187 SER A C 1
ATOM 1533 O O . SER A 1 187 ? 1.315 8.373 15.410 1.00 96.69 187 SER A O 1
ATOM 1535 N N . GLY A 1 188 ? 2.612 8.458 13.583 1.00 96.56 188 GLY A N 1
ATOM 1536 C CA . GLY A 1 188 ? 1.530 8.706 12.632 1.00 96.56 188 GLY A CA 1
ATOM 1537 C C . GLY A 1 188 ? 0.502 7.575 12.605 1.00 96.56 188 GLY A C 1
ATOM 1538 O O . GLY A 1 188 ? -0.695 7.841 12.681 1.00 96.56 188 GLY A O 1
ATOM 1539 N N . CYS A 1 189 ? 0.946 6.314 12.590 1.00 95.88 189 CYS A N 1
ATOM 1540 C CA . CYS A 1 189 ? 0.066 5.144 12.665 1.00 95.88 189 CYS A CA 1
ATOM 1541 C C . CYS A 1 189 ? -0.710 5.093 13.989 1.00 95.88 189 CYS A C 1
ATOM 1543 O O . CYS A 1 189 ? -1.922 4.863 13.990 1.00 95.88 189 CYS A O 1
ATOM 1545 N N . ALA A 1 190 ? -0.033 5.347 15.112 1.00 96.81 190 ALA A N 1
ATOM 1546 C CA . ALA A 1 190 ? -0.645 5.403 16.437 1.00 96.81 190 ALA A CA 1
ATOM 1547 C C . ALA A 1 190 ? -1.703 6.518 16.534 1.00 96.81 190 ALA A C 1
ATOM 1549 O O . ALA A 1 190 ? -2.829 6.265 16.971 1.00 96.81 190 ALA A O 1
ATOM 1550 N N . LEU A 1 191 ? -1.377 7.728 16.070 1.00 96.50 191 LEU A N 1
ATOM 1551 C CA . LEU A 1 191 ? -2.280 8.882 16.054 1.00 96.50 191 LEU A CA 1
ATOM 1552 C C . LEU A 1 191 ? -3.469 8.663 15.125 1.00 96.50 191 LEU A C 1
ATOM 1554 O O . LEU A 1 191 ? -4.608 8.847 15.549 1.00 96.50 191 LEU A O 1
ATOM 1558 N N . PHE A 1 192 ? -3.226 8.220 13.889 1.00 94.88 192 PHE A N 1
ATOM 1559 C CA . PHE A 1 192 ? -4.283 7.890 12.935 1.00 94.88 192 PHE A CA 1
ATOM 1560 C C . PHE A 1 192 ? -5.254 6.872 13.532 1.00 94.88 192 PHE A C 1
ATOM 1562 O O . PHE A 1 192 ? -6.470 7.045 13.452 1.00 94.88 192 PHE A O 1
ATOM 1569 N N . ARG A 1 193 ? -4.722 5.842 14.199 1.00 94.25 193 ARG A N 1
ATOM 1570 C CA . ARG A 1 193 ? -5.539 4.838 14.874 1.00 94.25 193 ARG A CA 1
ATOM 1571 C C . ARG A 1 193 ? -6.353 5.438 16.019 1.00 94.25 193 ARG A C 1
ATOM 1573 O O . ARG A 1 193 ? -7.535 5.136 16.111 1.00 94.25 193 ARG A O 1
ATOM 1580 N N . ILE A 1 194 ? -5.790 6.300 16.864 1.00 95.00 194 ILE A N 1
ATOM 1581 C CA . ILE A 1 194 ? -6.570 6.974 17.920 1.00 95.00 194 ILE A CA 1
ATOM 1582 C C . ILE A 1 194 ? -7.681 7.825 17.296 1.00 95.00 194 ILE A C 1
ATOM 1584 O O . ILE A 1 194 ? -8.840 7.677 17.678 1.00 95.00 194 ILE A O 1
ATOM 1588 N N . LEU A 1 195 ? -7.349 8.658 16.306 1.00 94.00 195 LEU A N 1
ATOM 1589 C CA . LEU A 1 195 ? -8.293 9.555 15.636 1.00 94.00 195 LEU A CA 1
ATOM 1590 C C . LEU A 1 195 ? -9.432 8.790 14.958 1.00 94.00 195 LEU A C 1
ATOM 1592 O O . LEU A 1 195 ? -10.593 9.152 15.125 1.00 94.00 195 LEU A O 1
ATOM 1596 N N . ALA A 1 196 ? -9.136 7.689 14.265 1.00 91.50 196 ALA A N 1
ATOM 1597 C CA . ALA A 1 196 ? -10.157 6.861 13.626 1.00 91.50 196 ALA A CA 1
ATOM 1598 C C . ALA A 1 196 ? -11.173 6.283 14.633 1.00 91.50 196 ALA A C 1
ATOM 1600 O O . ALA A 1 196 ? -12.341 6.088 14.293 1.00 91.50 196 ALA A O 1
ATOM 1601 N N . TYR A 1 197 ? -10.746 6.027 15.875 1.00 90.75 197 TYR A N 1
ATOM 1602 C CA . TYR A 1 197 ? -11.591 5.456 16.929 1.00 90.75 197 TYR A CA 1
ATOM 1603 C C . TYR A 1 197 ? -12.273 6.518 17.795 1.00 90.75 197 TYR A C 1
ATOM 1605 O O . TYR A 1 197 ? -13.264 6.191 18.444 1.00 90.75 197 TYR A O 1
ATOM 1613 N N . THR A 1 198 ? -11.783 7.759 17.829 1.00 92.00 198 THR A N 1
ATOM 1614 C CA . THR A 1 198 ? -12.352 8.838 18.655 1.00 92.00 198 THR A CA 1
ATOM 1615 C C . THR A 1 198 ? -13.153 9.863 17.854 1.00 92.00 198 THR A C 1
ATOM 1617 O O . THR A 1 198 ? -14.057 10.472 18.414 1.00 92.00 198 THR A O 1
ATOM 1620 N N . TYR A 1 199 ? -12.912 10.024 16.547 1.00 88.31 199 TYR A N 1
ATOM 1621 C CA . TYR A 1 199 ? -13.534 11.084 15.738 1.00 88.31 199 TYR A CA 1
ATOM 1622 C C . TYR A 1 199 ? -15.077 11.163 15.850 1.00 88.31 199 TYR A C 1
ATOM 1624 O O . TYR A 1 199 ? -15.595 12.269 15.997 1.00 88.31 199 TYR A O 1
ATOM 1632 N N . PRO A 1 200 ? -15.846 10.052 15.883 1.00 84.12 200 PRO A N 1
ATOM 1633 C CA . PRO A 1 200 ? -17.301 10.126 16.048 1.00 84.12 200 PRO A CA 1
ATOM 1634 C C . PRO A 1 200 ? -17.816 9.852 17.477 1.00 84.12 200 PRO A C 1
ATOM 1636 O O . PRO A 1 200 ? -19.042 9.873 17.687 1.00 84.12 200 PRO A O 1
ATOM 1639 N N . TYR A 1 201 ? -16.923 9.601 18.445 1.00 88.31 201 TYR A N 1
ATOM 1640 C CA . TYR A 1 201 ? -17.249 9.090 19.782 1.00 88.31 201 TYR A CA 1
ATOM 1641 C C . TYR A 1 201 ? -16.606 9.927 20.889 1.00 88.31 201 TYR A C 1
ATOM 1643 O O . TYR A 1 201 ? -15.406 10.178 20.888 1.00 88.31 201 TYR A O 1
ATOM 1651 N N . TRP A 1 202 ? -17.396 10.322 21.886 1.00 87.56 202 TRP A N 1
ATOM 1652 C CA . TRP A 1 202 ? -16.881 11.058 23.037 1.00 87.56 202 TRP A CA 1
ATOM 1653 C C . TRP A 1 202 ? -16.556 10.140 24.208 1.00 87.56 202 TRP A C 1
ATOM 1655 O O . TRP A 1 202 ? -17.251 9.155 24.476 1.00 87.56 202 TRP A O 1
ATOM 1665 N N . GLN A 1 203 ? -15.512 10.514 24.946 1.00 91.88 203 GLN A N 1
ATOM 1666 C CA . GLN A 1 203 ? -15.147 9.846 26.186 1.00 91.88 203 GLN A CA 1
ATOM 1667 C C . GLN A 1 203 ? -16.295 9.912 27.209 1.00 91.88 203 GLN A C 1
ATOM 1669 O O . GLN A 1 203 ? -16.960 10.945 27.330 1.00 91.88 203 GLN A O 1
ATOM 1674 N N . PRO A 1 204 ? -16.547 8.829 27.966 1.00 90.81 204 PRO A N 1
ATOM 1675 C CA . PRO A 1 204 ? -17.632 8.787 28.943 1.00 90.81 204 PRO A CA 1
ATOM 1676 C C . PRO A 1 204 ? -17.395 9.721 30.133 1.00 90.81 204 PRO A C 1
ATOM 1678 O O . PRO A 1 204 ? -18.358 10.179 30.744 1.00 90.81 204 PRO A O 1
ATOM 1681 N N . ILE A 1 205 ? -16.134 9.995 30.464 1.00 91.75 205 ILE A N 1
ATOM 1682 C CA . ILE A 1 205 ? -15.702 10.912 31.519 1.00 91.75 205 ILE A CA 1
ATOM 1683 C C . ILE A 1 205 ? -14.512 11.689 30.954 1.00 91.75 205 ILE A C 1
ATOM 1685 O O . ILE A 1 205 ? -13.649 11.092 30.304 1.00 91.75 205 ILE A O 1
ATOM 1689 N N . SER A 1 206 ? -14.476 13.007 31.165 1.00 92.81 206 SER A N 1
ATOM 1690 C CA . SER A 1 206 ? -13.327 13.831 30.781 1.00 92.81 206 SER A CA 1
ATOM 1691 C C . SER A 1 206 ? -12.067 13.394 31.530 1.00 92.81 206 SER A C 1
ATOM 1693 O O . SER A 1 206 ? -12.151 12.798 32.602 1.00 92.81 206 SER A O 1
ATOM 1695 N N . PHE A 1 207 ? -10.888 13.713 30.997 1.00 92.06 207 PHE A N 1
ATOM 1696 C CA . PHE A 1 207 ? -9.624 13.391 31.665 1.00 92.06 207 PHE A CA 1
ATOM 1697 C C . PHE A 1 207 ? -9.569 13.938 33.104 1.00 92.06 207 PHE A C 1
ATOM 1699 O O . PHE A 1 207 ? -9.264 13.199 34.034 1.00 92.06 207 PHE A O 1
ATOM 1706 N N . LEU A 1 208 ? -9.992 15.191 33.310 1.00 95.25 208 LEU A N 1
ATOM 1707 C CA . LEU A 1 208 ? -10.114 15.781 34.648 1.00 95.25 208 LEU A CA 1
ATOM 1708 C C . LEU A 1 208 ? -11.130 15.033 35.517 1.00 95.25 208 LEU A C 1
ATOM 1710 O O . LEU A 1 208 ? -10.858 14.750 36.680 1.00 95.25 208 LEU A O 1
ATOM 1714 N N . GLY A 1 209 ? -12.271 14.639 34.947 1.00 93.81 209 GLY A N 1
ATOM 1715 C CA . GLY A 1 209 ? -13.257 13.832 35.660 1.00 93.81 209 GLY A C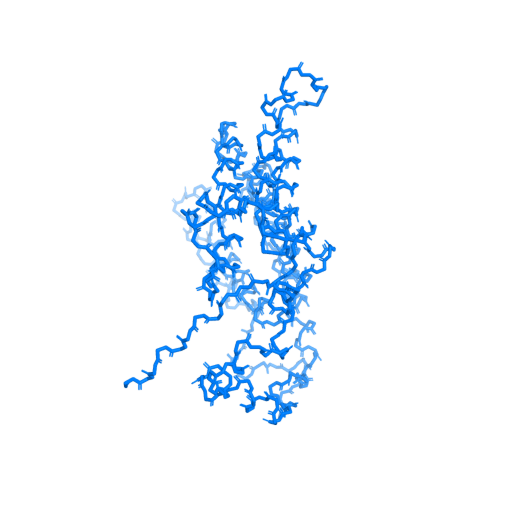A 1
ATOM 1716 C C . GLY A 1 209 ? -12.692 12.490 36.136 1.00 93.81 209 GLY A C 1
ATOM 1717 O O . GLY A 1 209 ? -13.051 12.044 37.221 1.00 93.81 209 GLY A O 1
ATOM 1718 N N . ARG A 1 210 ? -11.772 11.861 35.389 1.00 94.69 210 ARG A N 1
ATOM 1719 C CA . ARG A 1 210 ? -11.092 10.624 35.823 1.00 94.69 210 ARG A CA 1
ATOM 1720 C C . ARG A 1 210 ? -10.211 10.849 37.049 1.00 94.69 210 ARG A C 1
ATOM 1722 O O . ARG A 1 210 ? -10.245 10.024 37.957 1.00 94.69 210 ARG A O 1
ATOM 1729 N N . ILE A 1 211 ? -9.479 11.967 37.080 1.00 95.81 211 ILE A N 1
ATOM 1730 C CA . ILE A 1 211 ? -8.624 12.352 38.213 1.00 95.81 211 ILE A CA 1
ATOM 1731 C C . ILE A 1 211 ? -9.485 12.586 39.459 1.00 95.81 211 ILE A C 1
ATOM 1733 O O . ILE A 1 211 ? -9.244 11.964 40.489 1.00 95.81 211 ILE A O 1
ATOM 1737 N N . PHE A 1 212 ? -10.540 13.399 39.355 1.00 97.50 212 PHE A N 1
ATOM 1738 C CA . PHE A 1 212 ? -11.396 13.724 40.505 1.00 97.50 212 PHE A CA 1
ATOM 1739 C C . PHE A 1 212 ? -12.245 12.549 41.004 1.00 97.50 212 PHE A C 1
ATOM 1741 O O . PHE A 1 212 ? -12.542 12.468 42.191 1.00 97.50 212 PHE A O 1
ATOM 1748 N N . THR A 1 213 ? -12.641 11.626 40.123 1.00 96.00 213 THR A N 1
ATOM 1749 C CA . THR A 1 213 ? -13.423 10.438 40.517 1.00 96.00 213 THR A CA 1
ATOM 1750 C C . THR A 1 213 ? -12.556 9.245 40.919 1.00 96.00 213 THR A C 1
ATOM 1752 O O . THR A 1 213 ? -13.104 8.184 41.217 1.00 96.00 213 THR A O 1
ATOM 1755 N N . PHE A 1 214 ? -11.223 9.386 40.896 1.00 96.19 214 PHE A N 1
ATOM 1756 C CA . PHE A 1 214 ? -10.249 8.305 41.103 1.00 96.19 214 PHE A CA 1
ATOM 1757 C C . PHE A 1 214 ? -10.455 7.084 40.183 1.00 96.19 214 PHE A C 1
ATOM 1759 O O . PHE A 1 214 ? -9.982 5.983 40.463 1.00 96.19 214 PHE A O 1
ATOM 1766 N N . ARG A 1 215 ? -11.133 7.268 39.043 1.00 93.56 215 ARG A N 1
ATOM 1767 C CA . ARG A 1 215 ? -11.365 6.230 38.026 1.00 93.56 215 ARG A CA 1
ATOM 1768 C C . ARG A 1 215 ? -10.384 6.403 36.874 1.00 93.56 215 ARG A C 1
ATOM 1770 O O . ARG A 1 215 ? -10.760 6.794 35.770 1.00 93.56 215 ARG A O 1
ATOM 1777 N N . TRP A 1 216 ? -9.116 6.113 37.151 1.00 93.25 216 TRP A N 1
ATOM 1778 C CA . TRP A 1 216 ? -8.013 6.253 36.194 1.00 93.25 216 TRP A CA 1
ATOM 1779 C C . TRP A 1 216 ? -8.211 5.384 34.949 1.00 93.25 216 TRP A C 1
ATOM 1781 O O . TRP A 1 216 ? -8.002 5.852 33.829 1.00 93.25 216 TRP A O 1
ATOM 1791 N N . ILE A 1 217 ? -8.673 4.146 35.157 1.00 94.25 217 ILE A N 1
ATOM 1792 C CA . ILE A 1 217 ? -8.910 3.164 34.101 1.00 94.25 217 ILE A CA 1
ATOM 1793 C C . ILE A 1 217 ? -10.412 2.925 33.960 1.00 94.25 217 ILE A C 1
ATOM 1795 O O . ILE A 1 217 ? -11.083 2.523 34.911 1.00 94.25 217 ILE A O 1
ATOM 1799 N N . ILE A 1 218 ? -10.931 3.133 32.753 1.00 93.38 218 ILE A N 1
ATOM 1800 C CA . ILE A 1 218 ? -12.305 2.816 32.369 1.00 93.38 218 ILE A CA 1
ATOM 1801 C C . ILE A 1 218 ? -12.273 1.515 31.562 1.00 93.38 218 ILE A C 1
ATOM 1803 O O . ILE A 1 218 ? -11.829 1.515 30.402 1.00 93.38 218 ILE A O 1
ATOM 1807 N N . PRO A 1 219 ? -12.754 0.393 32.136 1.00 91.00 219 PRO A N 1
ATOM 1808 C CA . PRO A 1 219 ? -12.817 -0.874 31.429 1.00 91.00 219 PRO A CA 1
ATOM 1809 C C . PRO A 1 219 ? -13.547 -0.718 30.095 1.00 91.00 219 PRO A C 1
ATOM 1811 O O . PRO A 1 219 ? -14.524 0.016 29.980 1.00 91.00 219 PRO A O 1
ATOM 1814 N N . ARG A 1 220 ? -13.073 -1.438 29.076 1.00 90.06 220 ARG A N 1
ATOM 1815 C CA . ARG A 1 220 ? -13.571 -1.406 27.687 1.00 90.06 220 ARG A CA 1
ATOM 1816 C C . ARG A 1 220 ? -13.247 -0.129 26.918 1.00 90.06 220 ARG A C 1
ATOM 1818 O O . ARG A 1 220 ? -12.842 -0.291 25.775 1.00 90.06 220 ARG A O 1
ATOM 1825 N N . TYR A 1 221 ? -13.350 1.068 27.503 1.00 92.81 221 TYR A N 1
ATOM 1826 C CA . TYR A 1 221 ? -12.991 2.313 26.808 1.00 92.81 221 TYR A CA 1
ATOM 1827 C C . TYR A 1 221 ? -11.477 2.418 26.580 1.00 92.81 221 TYR A C 1
ATOM 1829 O O . TYR A 1 221 ? -11.035 2.569 25.445 1.00 92.81 221 TYR A O 1
ATOM 1837 N N . ASP A 1 222 ? -10.663 2.232 27.624 1.00 93.69 222 ASP A N 1
ATOM 1838 C CA . ASP A 1 222 ? -9.212 2.479 27.534 1.00 93.69 222 ASP A CA 1
ATOM 1839 C C . ASP A 1 222 ? -8.442 1.457 26.682 1.00 93.69 222 ASP A C 1
ATOM 1841 O O . ASP A 1 222 ? -7.273 1.662 26.355 1.00 93.69 222 ASP A O 1
ATOM 1845 N N . LYS A 1 223 ? -9.107 0.385 26.232 1.00 92.94 223 LYS A N 1
ATOM 1846 C CA . LYS A 1 223 ? -8.527 -0.609 25.316 1.00 92.94 223 LYS A CA 1
ATOM 1847 C C . LYS A 1 223 ? -8.050 0.007 23.996 1.00 92.94 223 LYS A C 1
ATOM 1849 O O . LYS A 1 223 ? -7.156 -0.555 23.369 1.00 92.94 223 LYS A O 1
ATOM 1854 N N . ILE A 1 224 ? -8.610 1.147 23.577 1.00 94.31 224 ILE A N 1
ATOM 1855 C CA . ILE A 1 224 ? -8.186 1.840 22.349 1.00 94.31 224 ILE A CA 1
ATOM 1856 C C . ILE A 1 224 ? -6.769 2.399 22.436 1.00 94.31 224 ILE A C 1
ATOM 1858 O O . ILE A 1 224 ? -6.128 2.534 21.400 1.00 94.31 224 ILE A O 1
ATOM 1862 N N . PHE A 1 225 ? -6.278 2.705 23.641 1.00 95.38 225 PHE A N 1
ATOM 1863 C CA . PHE A 1 225 ? -4.947 3.282 23.846 1.00 95.38 225 PHE A CA 1
ATOM 1864 C C . PHE A 1 225 ? -3.855 2.216 23.927 1.00 95.38 225 PHE A C 1
ATOM 1866 O O . PHE A 1 225 ? -2.693 2.512 23.660 1.00 95.38 225 PHE A O 1
ATOM 1873 N N . LEU A 1 226 ? -4.221 0.964 24.222 1.00 95.88 226 LEU A N 1
ATOM 1874 C CA . LEU A 1 226 ? -3.265 -0.134 24.332 1.00 95.88 226 LEU A CA 1
ATOM 1875 C C . LEU A 1 226 ? -2.539 -0.398 23.005 1.00 95.88 226 LEU A C 1
ATOM 1877 O O . LEU A 1 226 ? -1.320 -0.532 22.992 1.00 95.88 226 LEU A O 1
ATOM 1881 N N . ALA A 1 227 ? -3.265 -0.438 21.885 1.00 96.00 227 ALA A N 1
ATOM 1882 C CA . ALA A 1 227 ? -2.655 -0.687 20.580 1.00 96.00 227 ALA A CA 1
ATOM 1883 C C . ALA A 1 227 ? -1.662 0.420 20.153 1.00 96.00 227 ALA A C 1
ATOM 1885 O O . ALA A 1 227 ? -0.526 0.080 19.835 1.00 96.00 227 ALA A O 1
ATOM 1886 N N . PRO A 1 228 ? -2.012 1.722 20.199 1.00 97.06 228 PRO A N 1
ATOM 1887 C CA . PRO A 1 228 ? -1.069 2.827 20.006 1.00 97.06 228 PRO A CA 1
ATOM 1888 C C . PRO A 1 228 ? 0.169 2.757 20.906 1.00 97.06 228 PRO A C 1
ATOM 1890 O O . PRO A 1 228 ? 1.275 2.965 20.417 1.00 97.06 228 PRO A O 1
ATOM 1893 N N . LEU A 1 229 ? 0.004 2.421 22.192 1.00 97.12 229 LEU A N 1
ATOM 1894 C CA . LEU A 1 229 ? 1.136 2.262 23.109 1.00 97.12 229 LEU A CA 1
ATOM 1895 C C . LEU A 1 229 ? 2.065 1.134 22.659 1.00 97.12 229 LEU A C 1
ATOM 1897 O O . LEU A 1 229 ? 3.264 1.358 22.545 1.00 97.12 229 LEU A O 1
ATOM 1901 N N . ILE A 1 230 ? 1.522 -0.039 22.317 1.00 97.88 230 ILE A N 1
ATOM 1902 C CA . ILE A 1 230 ? 2.316 -1.160 21.789 1.00 97.88 230 ILE A CA 1
ATOM 1903 C C . ILE A 1 230 ? 3.041 -0.756 20.498 1.00 97.88 230 ILE A C 1
ATOM 1905 O O . ILE A 1 230 ? 4.216 -1.081 20.336 1.00 97.88 230 ILE A O 1
ATOM 1909 N N . ILE A 1 231 ? 2.378 -0.031 19.592 1.00 97.62 231 ILE A N 1
ATOM 1910 C CA . ILE A 1 231 ? 2.976 0.451 18.336 1.00 97.62 231 ILE A CA 1
ATOM 1911 C C . ILE A 1 231 ? 4.166 1.380 18.621 1.00 97.62 231 ILE A C 1
ATOM 1913 O O . ILE A 1 231 ? 5.244 1.168 18.067 1.00 97.62 231 ILE A O 1
ATOM 1917 N N . ILE A 1 232 ? 4.004 2.360 19.517 1.00 97.56 232 ILE A N 1
ATOM 1918 C CA . ILE A 1 232 ? 5.070 3.303 19.895 1.00 97.56 232 ILE A CA 1
ATOM 1919 C C . ILE A 1 232 ? 6.216 2.573 20.603 1.00 97.56 232 ILE A C 1
ATOM 1921 O O . ILE A 1 232 ? 7.377 2.756 20.243 1.00 97.56 232 ILE A O 1
ATOM 1925 N N . SER A 1 233 ? 5.911 1.697 21.563 1.00 97.50 233 SER A N 1
ATOM 1926 C CA . SER A 1 233 ? 6.925 0.884 22.243 1.00 97.50 233 SER A CA 1
ATOM 1927 C C . SER A 1 233 ? 7.701 0.005 21.260 1.00 97.50 233 SER A C 1
ATOM 1929 O O . SER A 1 233 ? 8.921 -0.103 21.367 1.00 97.50 233 SER A O 1
ATOM 1931 N N . THR A 1 234 ? 7.021 -0.569 20.263 1.00 97.56 234 THR A N 1
ATOM 1932 C CA . THR A 1 234 ? 7.668 -1.352 19.202 1.00 97.56 234 THR A CA 1
ATOM 1933 C C . THR A 1 234 ? 8.599 -0.471 18.372 1.00 97.56 234 THR A C 1
ATOM 1935 O O . THR A 1 234 ? 9.739 -0.862 18.139 1.00 97.56 234 THR A O 1
ATOM 1938 N N . ALA A 1 235 ? 8.172 0.739 17.998 1.00 96.69 235 ALA A N 1
ATOM 1939 C CA . ALA A 1 235 ? 8.991 1.681 17.232 1.00 96.69 235 ALA A CA 1
ATOM 1940 C C . ALA A 1 235 ? 10.250 2.156 17.985 1.00 96.69 235 ALA A C 1
ATOM 1942 O O . ALA A 1 235 ? 11.273 2.410 17.355 1.00 96.69 235 ALA A O 1
ATOM 1943 N N . ILE A 1 236 ? 10.196 2.246 19.319 1.00 96.38 236 ILE A N 1
ATOM 1944 C CA . ILE A 1 236 ? 11.337 2.638 20.169 1.00 96.38 236 ILE A CA 1
ATOM 1945 C C . ILE A 1 236 ? 12.293 1.459 20.419 1.00 96.38 236 ILE A C 1
ATOM 1947 O O . ILE A 1 236 ? 13.486 1.659 20.657 1.00 96.38 236 ILE A O 1
ATOM 1951 N N . SER A 1 237 ? 11.799 0.220 20.340 1.00 95.81 237 SER A N 1
ATOM 1952 C CA . SER A 1 237 ? 12.561 -0.976 20.714 1.00 95.81 237 SER A CA 1
ATOM 1953 C C . SER A 1 237 ? 13.929 -1.146 20.020 1.00 95.81 237 SER A C 1
ATOM 1955 O O . SER A 1 237 ? 14.858 -1.566 20.714 1.00 95.81 237 SER A O 1
ATOM 1957 N N . PRO A 1 238 ? 14.151 -0.760 18.742 1.00 94.75 238 PRO A N 1
ATOM 1958 C CA . PRO A 1 238 ? 15.466 -0.884 18.106 1.00 94.75 238 PRO A CA 1
ATOM 1959 C C . PRO A 1 238 ? 16.557 -0.074 18.794 1.00 94.75 238 PRO A C 1
ATOM 1961 O O . PRO A 1 238 ? 17.693 -0.530 18.862 1.00 94.75 238 PRO A O 1
ATOM 1964 N N . PHE A 1 239 ? 16.217 1.097 19.337 1.00 92.94 239 PHE A N 1
ATOM 1965 C CA . PHE A 1 239 ? 17.173 1.961 20.034 1.00 92.94 239 PHE A CA 1
ATOM 1966 C C . PHE A 1 239 ? 17.590 1.375 21.384 1.00 92.94 239 PHE A C 1
ATOM 1968 O O . PHE A 1 239 ? 18.727 1.550 21.806 1.00 92.94 239 PHE A O 1
ATOM 1975 N N . LEU A 1 240 ? 16.691 0.635 22.039 1.00 93.25 240 LEU A N 1
ATOM 1976 C CA . LEU A 1 240 ? 16.973 -0.055 23.303 1.00 93.25 240 LEU A CA 1
ATOM 1977 C C . LEU A 1 240 ? 17.749 -1.361 23.094 1.00 93.25 240 LEU A C 1
ATOM 1979 O O . LEU A 1 240 ? 18.511 -1.785 23.962 1.00 93.25 240 LEU A O 1
ATOM 1983 N N . LEU A 1 241 ? 17.528 -2.017 21.954 1.00 93.00 241 LEU A N 1
ATOM 1984 C CA . LEU A 1 241 ? 18.196 -3.262 21.571 1.00 93.00 241 LEU A CA 1
ATOM 1985 C C . LEU A 1 241 ? 19.522 -3.029 20.834 1.00 93.00 241 LEU A C 1
ATOM 1987 O O . LEU A 1 241 ? 20.272 -3.986 20.600 1.00 93.00 241 LEU A O 1
ATOM 1991 N N . PHE A 1 242 ? 19.821 -1.776 20.482 1.00 89.81 242 PHE A N 1
ATOM 1992 C CA . PHE A 1 242 ? 21.084 -1.387 19.875 1.00 89.81 242 PHE A CA 1
ATOM 1993 C C . PHE A 1 242 ? 22.253 -1.731 20.808 1.00 89.81 242 PHE A C 1
ATOM 1995 O O . PHE A 1 242 ? 22.206 -1.485 22.011 1.00 89.81 242 PHE A O 1
ATOM 2002 N N . GLY A 1 243 ? 23.288 -2.373 20.262 1.00 86.31 243 GLY A N 1
ATOM 2003 C CA . GLY A 1 243 ? 24.443 -2.859 21.026 1.00 86.31 243 GLY A CA 1
ATOM 2004 C C . GLY A 1 243 ? 24.247 -4.204 21.742 1.00 86.31 243 GLY A C 1
ATOM 2005 O O . GLY A 1 243 ? 25.225 -4.768 22.220 1.00 86.31 243 GLY A O 1
ATOM 2006 N N . ARG A 1 244 ? 23.023 -4.756 21.791 1.00 89.50 244 ARG A N 1
ATOM 2007 C CA . ARG A 1 244 ? 22.749 -6.091 22.371 1.00 89.50 244 ARG A CA 1
ATOM 2008 C C . ARG A 1 244 ? 22.472 -7.177 21.334 1.00 89.50 244 ARG A C 1
ATOM 2010 O O . ARG A 1 244 ? 22.537 -8.358 21.654 1.00 89.50 244 ARG A O 1
ATOM 2017 N N . SER A 1 245 ? 22.122 -6.785 20.113 1.00 84.69 245 SER A N 1
ATOM 2018 C CA . SER A 1 245 ? 21.689 -7.710 19.063 1.00 84.69 245 SER A CA 1
ATOM 2019 C C . SER A 1 245 ? 22.851 -8.100 18.148 1.00 84.69 245 SER A C 1
ATOM 2021 O O . SER A 1 245 ? 23.618 -7.239 17.731 1.00 84.69 245 SER A O 1
ATOM 2023 N N . CYS A 1 246 ? 22.935 -9.377 17.762 1.00 85.12 246 CYS A N 1
ATOM 2024 C CA . CYS A 1 246 ? 23.879 -9.849 16.735 1.00 85.12 246 CYS A CA 1
ATOM 2025 C C . CYS A 1 246 ? 23.464 -9.445 15.306 1.00 85.12 246 CYS A C 1
ATOM 2027 O O . CYS A 1 246 ? 24.232 -9.607 14.362 1.00 85.12 246 CYS A O 1
ATOM 2029 N N . VAL A 1 247 ? 22.232 -8.959 15.132 1.00 89.31 247 VAL A N 1
ATOM 2030 C CA . VAL A 1 247 ? 21.687 -8.531 13.840 1.00 89.31 247 VAL A CA 1
ATOM 2031 C C . VAL A 1 247 ? 22.148 -7.105 13.544 1.00 89.31 247 VAL A C 1
ATOM 2033 O O . VAL A 1 247 ? 22.059 -6.232 14.405 1.00 89.31 247 VAL A O 1
ATOM 2036 N N . GLY A 1 248 ? 22.599 -6.853 12.312 1.00 92.75 248 GLY A N 1
ATOM 2037 C CA . GLY A 1 248 ? 22.956 -5.507 11.864 1.00 92.75 248 GLY A CA 1
ATOM 2038 C C . GLY A 1 248 ? 21.796 -4.516 12.027 1.00 92.75 248 GLY A C 1
ATOM 2039 O O . GLY A 1 248 ? 20.632 -4.857 11.795 1.00 92.75 248 GLY A O 1
ATOM 2040 N N . ILE A 1 249 ? 22.116 -3.272 12.395 1.00 92.94 249 ILE A N 1
ATOM 2041 C CA . ILE A 1 249 ? 21.123 -2.247 12.754 1.00 92.94 249 ILE A CA 1
ATOM 2042 C C . ILE A 1 249 ? 20.072 -2.013 11.662 1.00 92.94 249 ILE A C 1
ATOM 2044 O O . ILE A 1 249 ? 18.888 -1.913 11.966 1.00 92.94 249 ILE A O 1
ATOM 2048 N N . ASN A 1 250 ? 20.468 -2.041 10.387 1.00 93.50 250 ASN A N 1
ATOM 2049 C CA . ASN A 1 250 ? 19.551 -1.854 9.258 1.00 93.50 250 ASN A CA 1
ATOM 2050 C C . ASN A 1 250 ? 18.481 -2.955 9.190 1.00 93.50 250 ASN A C 1
ATOM 2052 O O . ASN A 1 250 ? 17.305 -2.668 8.972 1.00 93.50 250 ASN A O 1
ATOM 2056 N N . GLY A 1 251 ? 18.870 -4.212 9.431 1.00 94.25 251 GLY A N 1
ATOM 2057 C CA . GLY A 1 251 ? 17.938 -5.340 9.453 1.00 94.25 251 GLY A CA 1
ATOM 2058 C C . GLY A 1 251 ? 16.945 -5.234 10.610 1.00 94.25 251 GLY A C 1
ATOM 2059 O O . GLY A 1 251 ? 15.746 -5.433 10.415 1.00 94.25 251 GLY A O 1
ATOM 2060 N N . LEU A 1 252 ? 17.428 -4.840 11.794 1.00 95.75 252 LEU A N 1
ATOM 2061 C CA . LEU A 1 252 ? 16.583 -4.606 12.968 1.00 95.75 252 LEU A CA 1
ATOM 2062 C C . LEU A 1 252 ? 15.576 -3.468 12.729 1.00 95.75 252 LEU A C 1
ATOM 2064 O O . LEU A 1 252 ? 14.393 -3.611 13.047 1.00 95.75 252 LEU A O 1
ATOM 2068 N N . MET A 1 253 ? 16.022 -2.361 12.128 1.00 96.19 253 MET A N 1
ATOM 2069 C CA . MET A 1 253 ? 15.161 -1.221 11.798 1.00 96.19 253 MET A CA 1
ATOM 2070 C C . MET A 1 253 ? 14.072 -1.609 10.789 1.00 96.19 253 MET A C 1
ATOM 2072 O O . MET A 1 253 ? 12.896 -1.340 11.029 1.00 96.19 253 MET A O 1
ATOM 2076 N N . LEU A 1 254 ? 14.423 -2.308 9.704 1.00 96.75 254 LEU A N 1
ATOM 2077 C CA . LEU A 1 254 ? 13.457 -2.774 8.697 1.00 96.75 254 LEU A CA 1
ATOM 2078 C C . LEU A 1 254 ? 12.429 -3.752 9.269 1.00 96.75 254 LEU A C 1
ATOM 2080 O O . LEU A 1 254 ? 11.229 -3.594 9.028 1.00 96.75 254 LEU A O 1
ATOM 2084 N N . ALA A 1 255 ? 12.881 -4.729 10.060 1.00 97.12 255 ALA A N 1
ATOM 2085 C CA . ALA A 1 255 ? 11.993 -5.667 10.742 1.00 97.12 255 ALA A CA 1
ATOM 2086 C C . ALA A 1 255 ? 11.018 -4.929 11.672 1.00 97.12 255 ALA A C 1
ATOM 2088 O O . ALA A 1 255 ? 9.835 -5.264 11.736 1.00 97.12 255 ALA A O 1
ATOM 2089 N N . THR A 1 256 ? 11.486 -3.872 12.334 1.00 97.44 256 THR A N 1
ATOM 2090 C CA . THR A 1 256 ? 10.644 -3.054 13.209 1.00 97.44 256 THR A CA 1
ATOM 2091 C C . THR A 1 256 ? 9.638 -2.221 12.425 1.00 97.44 256 THR A C 1
ATOM 2093 O O . THR A 1 256 ? 8.477 -2.174 12.819 1.00 97.44 256 THR A O 1
ATOM 2096 N N . ILE A 1 257 ? 10.024 -1.627 11.289 1.00 97.81 257 ILE A N 1
ATOM 2097 C CA . ILE A 1 257 ? 9.088 -0.912 10.400 1.00 97.81 257 ILE A CA 1
ATOM 2098 C C . ILE A 1 257 ? 7.976 -1.863 9.952 1.00 97.81 257 ILE A C 1
ATOM 2100 O O . ILE A 1 257 ? 6.794 -1.531 10.050 1.00 97.81 257 ILE A O 1
ATOM 2104 N N . PHE A 1 258 ? 8.347 -3.074 9.524 1.00 98.31 258 PHE A N 1
ATOM 2105 C CA . PHE A 1 258 ? 7.387 -4.113 9.159 1.00 98.31 258 PHE A CA 1
ATOM 2106 C C . PHE A 1 258 ? 6.425 -4.429 10.310 1.00 98.31 258 PHE A C 1
ATOM 2108 O O . PHE A 1 258 ? 5.207 -4.404 10.117 1.00 98.31 258 PHE A O 1
ATOM 2115 N N . LEU A 1 259 ? 6.956 -4.672 11.513 1.00 98.19 259 LEU A N 1
ATOM 2116 C CA . LEU A 1 259 ? 6.160 -4.974 12.702 1.00 98.19 259 LEU A CA 1
ATOM 2117 C C . LEU A 1 259 ? 5.233 -3.820 13.096 1.00 98.19 259 LEU A C 1
ATOM 2119 O O . LEU A 1 259 ? 4.063 -4.064 13.367 1.00 98.19 259 LEU A O 1
ATOM 2123 N N . VAL A 1 260 ? 5.705 -2.573 13.083 1.00 98.06 260 VAL A N 1
ATOM 2124 C CA . VAL A 1 260 ? 4.905 -1.375 13.394 1.00 98.06 260 VAL A CA 1
ATOM 2125 C C . VAL A 1 260 ? 3.692 -1.276 12.469 1.00 98.06 260 VAL A C 1
ATOM 2127 O O . VAL A 1 260 ? 2.557 -1.137 12.939 1.00 98.06 260 VAL A O 1
ATOM 2130 N N . ILE A 1 261 ? 3.899 -1.414 11.157 1.00 97.69 261 ILE A N 1
ATOM 2131 C CA . ILE A 1 261 ? 2.813 -1.352 10.169 1.00 97.69 261 ILE A CA 1
ATOM 2132 C C . ILE A 1 261 ? 1.873 -2.555 10.341 1.00 97.69 261 ILE A C 1
ATOM 2134 O O . ILE A 1 261 ? 0.651 -2.410 10.340 1.00 97.69 261 ILE A O 1
ATOM 2138 N N . LEU A 1 262 ? 2.424 -3.750 10.567 1.00 97.69 262 LEU A N 1
ATOM 2139 C CA . LEU A 1 262 ? 1.651 -4.976 10.770 1.00 97.69 262 LEU A CA 1
ATOM 2140 C C . LEU A 1 262 ? 0.753 -4.909 12.017 1.00 97.69 262 LEU A C 1
ATOM 2142 O O . LEU A 1 262 ? -0.445 -5.198 11.945 1.00 97.69 262 LEU A O 1
ATOM 2146 N N . LEU A 1 263 ? 1.310 -4.477 13.148 1.00 96.88 263 LEU A N 1
ATOM 2147 C CA . LEU A 1 263 ? 0.595 -4.290 14.411 1.00 96.88 263 LEU A CA 1
ATOM 2148 C C . LEU A 1 263 ? -0.493 -3.221 14.288 1.00 96.88 263 LEU A C 1
ATOM 2150 O O . LEU A 1 263 ? -1.574 -3.384 14.855 1.00 96.88 263 LEU A O 1
ATOM 2154 N N . THR A 1 264 ? -0.254 -2.181 13.484 1.00 96.12 264 THR A N 1
ATOM 2155 C CA . THR A 1 264 ? -1.258 -1.149 13.183 1.00 96.12 264 THR A CA 1
ATOM 2156 C C . THR A 1 264 ? -2.521 -1.742 12.565 1.00 96.12 264 THR A C 1
ATOM 2158 O O . THR A 1 264 ? -3.617 -1.278 12.884 1.00 96.12 264 THR A O 1
ATOM 2161 N N . PHE A 1 265 ? -2.405 -2.794 11.751 1.00 95.06 265 PHE A N 1
ATOM 2162 C CA . PHE A 1 265 ? -3.557 -3.454 11.133 1.00 95.06 265 PHE A CA 1
ATOM 2163 C C . PHE A 1 265 ? -4.168 -4.570 11.988 1.00 95.06 265 PHE A C 1
ATOM 2165 O O . PHE A 1 265 ? -5.389 -4.728 11.982 1.00 95.06 265 PHE A O 1
ATOM 2172 N N . ILE A 1 266 ? -3.355 -5.341 12.717 1.00 96.19 266 ILE A N 1
ATOM 2173 C CA . ILE A 1 266 ? -3.825 -6.557 13.409 1.00 96.19 266 ILE A CA 1
ATOM 2174 C C . ILE A 1 266 ? -4.329 -6.285 14.823 1.00 96.19 266 ILE A C 1
ATOM 2176 O O . ILE A 1 266 ? -5.266 -6.956 15.262 1.00 96.19 266 ILE A O 1
ATOM 2180 N N . LEU A 1 267 ? -3.695 -5.370 15.567 1.00 96.06 267 LEU A N 1
ATOM 2181 C CA . LEU A 1 267 ? -3.963 -5.259 17.000 1.00 96.06 267 LEU A CA 1
ATOM 2182 C C . LEU A 1 267 ? -5.451 -4.962 17.261 1.00 96.06 267 LEU A C 1
ATOM 2184 O O . LEU A 1 267 ? -6.059 -4.177 16.528 1.00 96.06 267 LEU A O 1
ATOM 2188 N N . PRO A 1 268 ? -6.059 -5.569 18.295 1.00 93.62 268 PRO A N 1
ATOM 2189 C CA . PRO A 1 268 ? -7.406 -5.228 18.732 1.00 93.62 268 PRO A CA 1
ATOM 2190 C C . PRO A 1 268 ? -7.430 -3.878 19.480 1.00 93.62 268 PRO A C 1
ATOM 2192 O O . PRO A 1 268 ? -6.382 -3.373 19.883 1.00 93.62 268 PRO A O 1
ATOM 2195 N N . PRO A 1 269 ? -8.618 -3.292 19.722 1.00 92.94 269 PRO A N 1
ATOM 2196 C CA . PRO A 1 269 ? -9.926 -3.705 19.202 1.00 92.94 269 PRO A CA 1
ATOM 2197 C C . PRO A 1 269 ? -10.044 -3.422 17.700 1.00 92.94 269 PRO A C 1
ATOM 2199 O O . PRO A 1 269 ? -9.379 -2.523 17.208 1.00 92.94 269 PRO A O 1
ATOM 2202 N N . SER A 1 270 ? -10.890 -4.162 16.976 1.00 91.69 270 SER A N 1
ATOM 2203 C CA . SER A 1 270 ? -11.297 -3.763 15.620 1.00 91.69 270 SER A CA 1
ATOM 2204 C C . SER A 1 270 ? -12.301 -2.613 15.695 1.00 91.69 270 SER A C 1
ATOM 2206 O O . SER A 1 270 ? -13.025 -2.502 16.686 1.00 91.69 270 SER A O 1
ATOM 2208 N N . LEU A 1 271 ? -12.407 -1.787 14.647 1.00 88.94 271 LEU A N 1
ATOM 2209 C CA . LEU A 1 271 ? -13.344 -0.658 14.643 1.00 88.94 271 LEU A CA 1
ATOM 2210 C C . LEU A 1 271 ? -14.781 -1.142 14.874 1.00 88.94 271 LEU A C 1
ATOM 2212 O O . LEU A 1 271 ? -15.506 -0.563 15.669 1.00 88.94 271 LEU A O 1
ATOM 2216 N N . LYS A 1 272 ? -15.170 -2.268 14.268 1.00 88.12 272 LYS A N 1
ATOM 2217 C CA . LYS A 1 272 ? -16.478 -2.895 14.500 1.00 88.12 272 LYS A CA 1
ATOM 2218 C C . LYS A 1 272 ? -16.673 -3.314 15.960 1.00 88.12 272 LYS A C 1
ATOM 2220 O O . LYS A 1 272 ? -17.692 -2.984 16.556 1.00 88.12 272 LYS A O 1
ATOM 2225 N N . SER A 1 273 ? -15.704 -4.022 16.545 1.00 89.62 273 SER A N 1
ATOM 2226 C CA . SER A 1 273 ? -15.785 -4.441 17.950 1.00 89.62 273 SER A CA 1
ATOM 2227 C C . SER A 1 273 ? -15.854 -3.232 18.884 1.00 89.62 273 SER A C 1
ATOM 2229 O O . SER A 1 273 ? -16.687 -3.209 19.790 1.00 89.62 273 SER A O 1
ATOM 2231 N N . TRP A 1 274 ? -15.049 -2.201 18.617 1.00 90.62 274 TRP A N 1
ATOM 2232 C CA . TRP A 1 274 ? -15.101 -0.931 19.330 1.00 90.62 274 TRP A CA 1
ATOM 2233 C C . TRP A 1 274 ? -16.483 -0.295 19.236 1.00 90.62 274 TRP A C 1
ATOM 2235 O O . TRP A 1 274 ? -17.057 0.042 20.262 1.00 90.62 274 TRP A O 1
ATOM 2245 N N . ARG A 1 275 ? -17.065 -0.219 18.038 1.00 87.56 275 ARG A N 1
ATOM 2246 C CA . ARG A 1 275 ? -18.381 0.392 17.831 1.00 87.56 275 ARG A CA 1
ATOM 2247 C C . ARG A 1 275 ? -19.536 -0.335 18.522 1.00 87.56 275 ARG A C 1
ATOM 2249 O O . ARG A 1 275 ? -20.526 0.273 18.910 1.00 87.56 275 ARG A O 1
ATOM 2256 N N . LEU A 1 276 ? -19.437 -1.652 18.652 1.00 86.25 276 LEU A N 1
ATOM 2257 C CA . LEU A 1 276 ? -20.507 -2.453 19.250 1.00 86.25 276 LEU A CA 1
ATOM 2258 C C . LEU A 1 276 ? -20.362 -2.600 20.767 1.00 86.25 276 LEU A C 1
ATOM 2260 O O . LEU A 1 276 ? -21.357 -2.772 21.463 1.00 86.25 276 LEU A O 1
ATOM 2264 N N . THR A 1 277 ? -19.133 -2.560 21.288 1.00 86.19 277 THR A N 1
ATOM 2265 C CA . THR A 1 277 ? -18.848 -2.898 22.697 1.00 86.19 277 THR A CA 1
ATOM 2266 C C . THR A 1 277 ? -18.193 -1.770 23.492 1.00 86.19 277 THR A C 1
ATOM 2268 O O . THR A 1 277 ? -18.009 -1.894 24.709 1.00 86.19 277 THR A O 1
ATOM 2271 N N . GLY A 1 278 ? -17.837 -0.676 22.819 1.00 82.50 278 GLY A N 1
ATOM 2272 C CA . GLY A 1 278 ? -17.179 0.481 23.402 1.00 82.50 278 GLY A CA 1
ATOM 2273 C C . GLY A 1 278 ? -18.082 1.207 24.391 1.00 82.50 278 GLY A C 1
ATOM 2274 O O . GLY A 1 278 ? -19.252 1.474 24.132 1.00 82.50 278 GLY A O 1
ATOM 2275 N N . HIS A 1 279 ? -17.521 1.538 25.553 1.00 86.25 279 HIS A N 1
ATOM 2276 C CA . HIS A 1 279 ? -18.181 2.361 26.567 1.00 86.25 279 HIS A CA 1
ATOM 2277 C C . HIS A 1 279 ? -17.920 3.836 26.264 1.00 86.25 279 HIS A C 1
ATOM 2279 O O . HIS A 1 279 ? -17.083 4.471 26.899 1.00 86.25 279 HIS A O 1
ATOM 2285 N N . TYR A 1 280 ? -18.594 4.373 25.252 1.00 86.94 280 TYR A N 1
ATOM 2286 C CA . TYR A 1 280 ? -18.464 5.771 24.840 1.00 86.94 280 TYR A CA 1
ATOM 2287 C C . TYR A 1 280 ? -19.823 6.465 24.778 1.00 86.94 280 TYR A C 1
ATOM 2289 O O . TYR A 1 280 ? -20.879 5.830 24.739 1.00 86.94 280 TYR A O 1
ATOM 2297 N N . ARG A 1 281 ? -19.798 7.796 24.731 1.00 84.81 281 ARG A N 1
ATOM 2298 C CA . ARG A 1 281 ? -20.987 8.607 24.465 1.00 84.81 281 ARG A CA 1
ATOM 2299 C C . ARG A 1 281 ? -21.081 8.860 22.967 1.00 84.81 281 ARG A C 1
ATOM 2301 O O . ARG A 1 281 ? -20.128 9.332 22.343 1.00 84.81 281 ARG A O 1
ATOM 2308 N N . LEU A 1 282 ? -22.237 8.563 22.383 1.00 80.31 282 LEU A N 1
ATOM 2309 C CA . LEU A 1 282 ? -22.538 9.016 21.032 1.00 80.31 282 LEU A CA 1
ATOM 2310 C C . LEU A 1 282 ? -22.707 10.533 21.087 1.00 80.31 282 LEU A C 1
ATOM 2312 O O . LEU A 1 282 ? -23.602 11.026 21.768 1.00 80.31 282 LEU A O 1
ATOM 2316 N N . LEU A 1 283 ? -21.865 11.272 20.363 1.00 73.75 283 LEU A N 1
ATOM 2317 C CA . LEU A 1 283 ? -22.136 12.682 20.094 1.00 73.75 283 LEU A CA 1
ATOM 2318 C C . LEU A 1 283 ? -23.517 12.759 19.431 1.00 73.75 283 LEU A C 1
ATOM 2320 O O . LEU A 1 283 ? -23.715 12.154 18.364 1.00 73.75 283 LEU A O 1
ATOM 2324 N N . GLY A 1 284 ? -24.459 13.420 20.113 1.00 67.56 284 GLY A N 1
ATOM 2325 C CA . GLY A 1 284 ? -25.775 13.743 19.576 1.00 67.56 284 GLY A CA 1
ATOM 2326 C C . GLY A 1 284 ? -25.575 14.473 18.260 1.00 67.56 284 GLY A C 1
ATOM 2327 O O . GLY A 1 284 ? -24.788 15.418 18.203 1.00 67.56 284 GLY A O 1
ATOM 2328 N N . GLY A 1 285 ? -26.203 13.981 17.191 1.00 59.03 285 GLY A N 1
ATOM 2329 C CA . GLY A 1 285 ? -26.157 14.681 15.913 1.00 59.03 285 GLY A CA 1
ATOM 2330 C C . GLY A 1 285 ? -26.655 16.102 16.138 1.00 59.03 285 GLY A C 1
ATOM 2331 O O . GLY A 1 285 ? -27.725 16.279 16.722 1.00 59.03 285 GLY A O 1
ATOM 2332 N N . GLN A 1 286 ? -25.872 17.105 15.729 1.00 54.88 286 GLN A N 1
ATOM 2333 C CA . GLN A 1 286 ? -26.407 18.453 15.584 1.00 54.88 286 GLN A CA 1
ATOM 2334 C C . GLN A 1 286 ? -27.701 18.312 14.779 1.00 54.88 286 GLN A C 1
ATOM 2336 O O . GLN A 1 286 ? -27.678 17.741 13.689 1.00 54.88 286 GLN A O 1
ATOM 2341 N N . ARG A 1 287 ? -28.837 18.727 15.357 1.00 51.69 287 ARG A N 1
ATOM 2342 C CA . ARG A 1 287 ? -30.091 18.839 14.607 1.00 51.69 287 ARG A CA 1
ATOM 2343 C C . ARG A 1 287 ? -29.751 19.653 13.365 1.00 51.69 287 ARG A C 1
ATOM 2345 O O . ARG A 1 287 ? -29.282 20.779 13.522 1.00 51.69 287 ARG A O 1
ATOM 2352 N N . GLY A 1 288 ? -29.901 19.051 12.185 1.00 52.97 288 GLY A N 1
ATOM 2353 C CA . GLY A 1 288 ? -29.721 19.761 10.926 1.00 52.97 288 GLY A CA 1
ATOM 2354 C C . GLY A 1 288 ? -30.537 21.047 10.990 1.00 52.97 288 GLY A C 1
ATOM 2355 O O . GLY A 1 288 ? -31.735 20.993 11.270 1.00 52.97 288 GLY A O 1
ATOM 2356 N N . LYS A 1 289 ? -29.850 22.180 10.863 1.00 43.47 289 LYS A N 1
ATOM 2357 C CA . LYS A 1 289 ? -30.470 23.409 10.386 1.00 43.47 289 LYS A CA 1
ATOM 2358 C C . LYS A 1 289 ? -30.513 23.333 8.871 1.00 43.47 289 LYS A C 1
ATOM 2360 O O . LYS A 1 289 ? -29.531 22.793 8.312 1.00 43.47 289 LYS A O 1
#

Sequence (289 aa):
PWRFGKPLPLGPVHLVWVDLAVVGALTLLMYSVDMFYVELPAITFLLGFIFCHLLAFILTRQFVFFVVLLFAAPLTSYPFMDLKIALAVLAGLYGWSLLGLQKYLKGFPWETRFWQADWGREQLTYYIKNGLIGWPHGKLNTVEHELSISLRRAAVISGLCTWWVYVFIWFFNEPNMYASFLFCGGSGCALFRILAYTYPYWQPISFLGRIFTFRWIIPRYDKIFLAPLIIISTAISPFLLFGRSCVGINGLMLATIFLVILLTFILPPSLKSWRLTGHYRLLGGQRGK

Radius of gyration: 25.25 Å; chains: 1; bounding box: 57×36×75 Å